Protein AF-A0A7V5YHQ5-F1 (afdb_monomer_lite)

Radius of gyration: 19.53 Å; chains: 1; bounding box: 46×30×50 Å

Secondary structure (DSSP, 8-state):
-HHHHHHHTT---EEET-----SBTTBTTTHHHHHHHHHHH-SEEEESSHHHHHHHHHTT--GGGEEE---HHHHHHHHHHHHPPPS-----SSEEEEEE---GGGGGTHHHHHHHHHHHHHHH-TTEEEEEEPPS-HHHHHHHHHHHTT-TTEEEE-SS--HHHHSTT-SEEEE---SSS-------BHHHHHHHHHSS--

Sequence (202 aa):
MWALTAYCVHIPVAHIEADLRTGDEFYPDPEEMNRRLVDQIADLHFAPTVHARDNLINEGISEERICVTSNTRIDTLHYLLENLRPVMTFDFPGHVIVATIHRRENLGGGVDHACAALSAIAKRNEDVTIVIPLHPNPHIHDRLRGALDGRKHITILTGSGGLQETAVGCMFLFLCCATGRSEQKELMPVQDSLLGLMWSVS

Structure (mmCIF, N/CA/C/O backbone):
data_AF-A0A7V5YHQ5-F1
#
_entry.id   AF-A0A7V5YHQ5-F1
#
loop_
_atom_site.group_PDB
_atom_site.id
_atom_site.type_symbol
_atom_site.label_atom_id
_atom_site.label_alt_id
_atom_site.label_comp_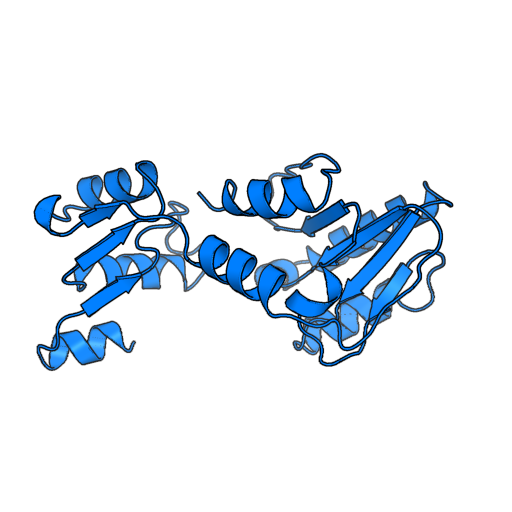id
_atom_site.label_asym_id
_atom_site.label_entity_id
_atom_site.label_seq_id
_atom_site.pdbx_PDB_ins_code
_atom_site.Cartn_x
_atom_site.Cartn_y
_atom_site.Cartn_z
_atom_site.occupancy
_atom_site.B_iso_or_equiv
_atom_site.auth_seq_id
_atom_site.auth_comp_id
_atom_site.auth_asym_id
_atom_site.auth_atom_id
_atom_site.pdbx_PDB_model_num
ATOM 1 N N . MET A 1 1 ? -11.671 -11.780 8.412 1.00 65.25 1 MET A N 1
ATOM 2 C CA . MET A 1 1 ? -11.914 -13.090 9.069 1.00 65.25 1 MET A CA 1
ATOM 3 C C . MET A 1 1 ? -11.429 -13.116 10.519 1.00 65.25 1 MET A C 1
ATOM 5 O O . MET A 1 1 ? -12.244 -13.394 11.380 1.00 65.25 1 MET A O 1
ATOM 9 N N . TRP A 1 2 ? -10.179 -12.744 10.826 1.00 87.19 2 TRP A N 1
ATOM 10 C CA . TRP A 1 2 ? -9.683 -12.661 12.216 1.00 87.19 2 TRP A CA 1
ATOM 11 C C . TRP A 1 2 ? -10.473 -11.701 13.116 1.00 87.19 2 TRP A C 1
ATOM 13 O O . TRP A 1 2 ? -10.821 -12.070 14.231 1.00 87.19 2 TRP A O 1
ATOM 23 N N . ALA A 1 3 ? -10.818 -10.513 12.607 1.00 90.06 3 ALA A N 1
ATOM 24 C CA . ALA A 1 3 ? -11.638 -9.544 13.336 1.00 90.06 3 ALA A CA 1
ATOM 25 C C . ALA A 1 3 ? -13.021 -10.109 13.709 1.00 90.06 3 ALA A C 1
ATOM 27 O O . ALA A 1 3 ? -13.456 -9.971 14.844 1.00 90.06 3 ALA A O 1
ATOM 28 N N . LEU A 1 4 ? -13.673 -10.825 12.784 1.00 92.56 4 LEU A N 1
ATOM 29 C CA . LEU A 1 4 ? -14.961 -11.473 13.045 1.00 92.56 4 LEU A CA 1
ATOM 30 C C . LEU A 1 4 ? -14.834 -12.563 14.115 1.00 92.56 4 LEU A C 1
ATOM 32 O O . LEU A 1 4 ? -15.660 -12.635 15.016 1.00 92.56 4 LEU A O 1
ATOM 36 N N . THR A 1 5 ? -13.779 -13.380 14.052 1.00 94.00 5 THR A N 1
ATOM 37 C CA . THR A 1 5 ? -13.511 -14.384 15.088 1.00 94.00 5 THR A CA 1
ATOM 38 C C . THR A 1 5 ? -13.333 -13.731 16.455 1.00 94.00 5 THR A C 1
ATOM 40 O O . THR A 1 5 ? -13.963 -14.175 17.409 1.00 94.00 5 THR A O 1
ATOM 43 N N . ALA A 1 6 ? -12.513 -12.677 16.547 1.00 92.94 6 ALA A N 1
ATOM 44 C CA . ALA A 1 6 ? -12.274 -11.938 17.785 1.00 92.94 6 ALA A CA 1
ATOM 45 C C . ALA A 1 6 ? -13.572 -11.342 18.352 1.00 92.94 6 ALA A C 1
ATOM 47 O O . ALA A 1 6 ? -13.858 -11.538 19.531 1.00 92.94 6 ALA A O 1
ATOM 48 N N . TYR A 1 7 ? -14.400 -10.741 17.494 1.00 92.88 7 TYR A N 1
ATOM 49 C CA . TYR A 1 7 ? -15.725 -10.243 17.857 1.00 92.88 7 TYR A CA 1
ATOM 50 C C . TYR A 1 7 ? -16.616 -11.349 18.449 1.00 92.88 7 TYR A C 1
ATOM 52 O O . TYR A 1 7 ? -17.168 -11.184 19.534 1.00 92.88 7 TYR A O 1
ATOM 60 N N . CYS A 1 8 ? -16.696 -12.518 17.799 1.00 95.06 8 CYS A N 1
ATOM 61 C CA . CYS A 1 8 ? -17.504 -13.646 18.281 1.00 95.06 8 CYS A CA 1
ATOM 62 C C . CYS A 1 8 ? -17.064 -14.186 19.652 1.00 95.06 8 CYS A C 1
ATOM 64 O O . CYS A 1 8 ? -17.881 -14.770 20.365 1.00 95.06 8 CYS A O 1
ATOM 66 N N . VAL A 1 9 ? -15.793 -14.015 20.025 1.00 96.50 9 VAL A N 1
ATOM 67 C CA . VAL A 1 9 ? -15.262 -14.426 21.336 1.00 96.50 9 VAL A CA 1
ATOM 68 C C . VAL A 1 9 ? -15.023 -13.249 22.288 1.00 96.50 9 VAL A C 1
ATOM 70 O O . VAL A 1 9 ? -14.390 -13.433 23.324 1.00 96.50 9 VAL A O 1
ATOM 73 N N . HIS A 1 10 ? -15.567 -12.067 21.973 1.00 94.12 10 HIS A N 1
ATOM 74 C CA . HIS A 1 10 ? -15.489 -10.844 22.783 1.00 94.12 10 HIS A CA 1
ATOM 75 C C . HIS A 1 10 ? -14.055 -10.391 23.104 1.00 94.12 10 HIS A C 1
ATOM 77 O O . HIS A 1 10 ? -13.776 -9.880 24.190 1.00 94.12 10 HIS A O 1
ATOM 83 N N . ILE A 1 11 ? -13.131 -10.586 22.164 1.00 96.94 11 ILE A N 1
ATOM 84 C CA . ILE A 1 11 ? -11.780 -10.029 22.244 1.00 96.94 11 ILE A CA 1
ATOM 85 C C . ILE A 1 11 ? -11.786 -8.655 21.567 1.00 96.94 11 ILE A C 1
ATOM 87 O O . ILE A 1 11 ? -12.220 -8.581 20.415 1.00 96.94 11 ILE A O 1
ATOM 91 N N . PRO A 1 12 ? -11.274 -7.597 22.230 1.00 96.00 12 PRO A N 1
ATOM 92 C CA . PRO A 1 12 ? -11.224 -6.270 21.639 1.00 96.00 12 PRO A CA 1
ATOM 93 C C . PRO A 1 12 ? -10.448 -6.230 20.319 1.00 96.00 12 PRO A C 1
ATOM 95 O O . PRO A 1 12 ? -9.362 -6.807 20.214 1.00 96.00 12 PRO A O 1
ATOM 98 N N . VAL A 1 13 ? -10.980 -5.515 19.329 1.00 96.75 13 VAL A N 1
ATOM 99 C CA . VAL A 1 13 ? -10.378 -5.383 17.995 1.00 96.75 13 VAL A CA 1
ATOM 100 C C . VAL A 1 13 ? -9.936 -3.946 17.746 1.00 96.75 13 VAL A C 1
ATOM 102 O O . VAL A 1 13 ? -10.724 -3.011 17.825 1.00 96.75 13 VAL A O 1
ATOM 105 N N . ALA A 1 14 ? -8.671 -3.774 17.378 1.00 96.31 14 ALA A N 1
ATOM 106 C CA . ALA A 1 14 ? -8.135 -2.514 16.879 1.00 96.31 14 ALA A CA 1
ATOM 107 C C . ALA A 1 14 ? -7.927 -2.609 15.365 1.00 96.31 14 ALA A C 1
ATOM 109 O O . ALA A 1 14 ? -7.183 -3.476 14.898 1.00 96.31 14 ALA A O 1
ATOM 110 N N . HIS A 1 15 ? -8.555 -1.716 14.602 1.00 95.69 15 HIS A N 1
ATOM 111 C CA . HIS A 1 15 ? -8.360 -1.629 13.161 1.00 95.69 15 HIS A CA 1
ATOM 112 C C . HIS A 1 15 ? -7.277 -0.594 12.842 1.00 95.69 15 HIS A C 1
ATOM 114 O O . HIS A 1 15 ? -7.454 0.604 13.057 1.00 95.69 15 HIS A O 1
ATOM 120 N N . ILE A 1 16 ? -6.129 -1.082 12.372 1.00 93.56 16 ILE A N 1
ATOM 121 C CA . ILE A 1 16 ? -4.994 -0.263 11.936 1.00 93.56 16 ILE A CA 1
ATOM 122 C C . ILE A 1 16 ? -5.180 0.103 10.467 1.00 93.56 16 ILE A C 1
ATOM 124 O O . ILE A 1 16 ? -5.550 -0.764 9.679 1.00 93.56 16 ILE A O 1
ATOM 128 N N . GLU A 1 17 ? -4.898 1.360 10.116 1.00 91.38 17 GLU A N 1
ATOM 129 C CA . GLU A 1 17 ? -5.229 1.924 8.798 1.00 91.38 17 GLU A CA 1
ATOM 130 C C . GLU A 1 17 ? -6.728 1.792 8.502 1.00 91.38 17 GLU A C 1
ATOM 132 O O . GLU A 1 17 ? -7.144 1.405 7.408 1.00 91.38 17 GLU A O 1
ATOM 137 N N . ALA A 1 18 ? -7.529 2.099 9.528 1.00 91.19 18 ALA A N 1
ATOM 138 C CA . ALA A 1 18 ? -8.974 2.124 9.423 1.00 91.19 18 ALA A CA 1
ATOM 139 C C . ALA A 1 18 ? -9.387 3.182 8.403 1.00 91.19 18 ALA A C 1
ATOM 141 O O . ALA A 1 18 ? -8.910 4.316 8.444 1.00 91.19 18 ALA A O 1
ATOM 142 N N . ASP A 1 19 ? -10.310 2.784 7.539 1.00 81.69 19 ASP A N 1
ATOM 143 C CA . ASP A 1 19 ? -10.811 3.559 6.416 1.00 81.69 19 ASP A CA 1
ATOM 144 C C . ASP A 1 19 ? -9.828 3.883 5.275 1.00 81.69 19 ASP A C 1
ATOM 146 O O . ASP A 1 19 ? -8.809 4.544 5.455 1.00 81.69 19 ASP A O 1
ATOM 150 N N . LEU A 1 20 ? -10.198 3.410 4.072 1.00 77.19 20 LEU A N 1
ATOM 151 C CA . LEU A 1 20 ? -9.579 3.673 2.763 1.00 77.19 20 LEU A CA 1
ATOM 152 C C . LEU A 1 20 ? -10.617 3.397 1.654 1.00 77.19 20 LEU A C 1
ATOM 154 O O . LEU A 1 20 ? -10.487 2.429 0.895 1.00 77.19 20 LEU A O 1
ATOM 158 N N . ARG A 1 21 ? -11.706 4.173 1.629 1.00 82.06 21 ARG A N 1
ATOM 159 C CA . ARG A 1 21 ? -12.863 3.905 0.757 1.00 82.06 21 ARG A CA 1
ATOM 160 C C . ARG A 1 21 ? -12.572 4.167 -0.711 1.00 82.06 21 ARG A C 1
ATOM 162 O O . ARG A 1 21 ? -11.927 5.140 -1.082 1.00 82.06 21 ARG A O 1
ATOM 169 N N . THR A 1 22 ? -13.167 3.339 -1.556 1.00 82.25 22 THR A N 1
ATOM 170 C CA . THR A 1 22 ? -13.334 3.626 -2.990 1.00 82.25 22 THR A CA 1
ATOM 171 C C . THR A 1 22 ? -14.744 4.097 -3.329 1.00 82.25 22 THR A C 1
ATOM 173 O O . THR A 1 22 ? -14.963 4.672 -4.393 1.00 82.25 22 THR A O 1
ATOM 176 N N . GLY A 1 23 ? -15.706 3.835 -2.438 1.00 82.56 23 GLY A N 1
ATOM 177 C CA . GLY A 1 23 ? -17.127 4.081 -2.672 1.00 82.56 23 GLY A CA 1
ATOM 178 C C . GLY A 1 23 ? -17.823 2.989 -3.493 1.00 82.56 23 GLY A C 1
ATOM 179 O O . GLY A 1 23 ? -19.047 3.015 -3.588 1.00 82.56 23 GLY A O 1
ATOM 180 N N . ASP A 1 24 ? -17.078 2.015 -4.021 1.00 84.88 24 ASP A N 1
ATOM 181 C CA . ASP A 1 24 ? -17.601 0.878 -4.780 1.00 84.88 24 ASP A CA 1
ATOM 182 C C . ASP A 1 24 ? -17.341 -0.418 -4.010 1.00 84.88 24 ASP A C 1
ATOM 184 O O . ASP A 1 24 ? -16.203 -0.866 -3.884 1.00 84.88 24 ASP A O 1
ATOM 188 N N . GLU A 1 25 ? -18.410 -1.032 -3.505 1.00 83.12 25 GLU A N 1
ATOM 189 C CA . GLU A 1 25 ? -18.343 -2.230 -2.664 1.00 83.12 25 GLU A CA 1
ATOM 190 C C . GLU A 1 25 ? -17.721 -3.455 -3.355 1.00 83.12 25 GLU A C 1
ATOM 192 O O . GLU A 1 25 ? -17.238 -4.358 -2.670 1.00 83.12 25 GLU A O 1
ATOM 197 N N . PHE A 1 26 ? -17.692 -3.464 -4.691 1.00 84.38 26 PHE A N 1
ATOM 198 C CA . PHE A 1 26 ? -17.093 -4.519 -5.509 1.00 84.38 26 PHE A CA 1
ATOM 199 C C . PHE A 1 26 ? -15.741 -4.111 -6.104 1.00 84.38 26 PHE A C 1
ATOM 201 O O . PHE A 1 26 ? -15.187 -4.832 -6.939 1.00 84.38 26 PHE A O 1
ATOM 208 N N . TYR A 1 27 ? -15.191 -2.961 -5.709 1.00 77.50 27 TYR A N 1
ATOM 209 C CA . TYR A 1 27 ? -13.913 -2.508 -6.229 1.00 77.50 27 TYR A CA 1
ATOM 210 C C . TYR A 1 27 ? -13.098 -1.726 -5.196 1.00 77.50 27 TYR A C 1
ATOM 212 O O . TYR A 1 27 ? -13.436 -0.589 -4.888 1.00 77.50 27 TYR A O 1
ATOM 220 N N . PRO A 1 28 ? -11.944 -2.241 -4.741 1.00 79.44 28 PRO A N 1
ATOM 221 C CA . PRO A 1 28 ? -11.392 -3.572 -5.005 1.00 79.44 28 PRO A CA 1
ATOM 222 C C . PRO A 1 28 ? -12.186 -4.690 -4.299 1.00 79.44 28 PRO A C 1
ATOM 224 O O . PRO A 1 28 ? -12.520 -4.566 -3.121 1.00 79.44 28 PRO A O 1
ATOM 227 N N . ASP A 1 29 ? -12.471 -5.781 -5.019 1.00 78.56 29 ASP A N 1
ATOM 228 C CA . ASP A 1 29 ? -13.110 -6.990 -4.477 1.00 78.56 29 ASP A CA 1
ATOM 229 C C . ASP A 1 29 ? -12.055 -8.021 -4.021 1.00 78.56 29 ASP A C 1
ATOM 231 O O . ASP A 1 29 ? -11.236 -8.444 -4.851 1.00 78.56 29 ASP A O 1
ATOM 235 N N . PRO A 1 30 ? -12.082 -8.500 -2.756 1.00 87.88 30 PRO A N 1
ATOM 236 C CA . PRO A 1 30 ? -13.063 -8.236 -1.686 1.00 87.88 30 PRO A CA 1
ATOM 237 C C . PRO A 1 30 ? -12.628 -7.171 -0.665 1.00 87.88 30 PRO A C 1
ATOM 239 O O . PRO A 1 30 ? -13.204 -7.076 0.422 1.00 87.88 30 PRO A O 1
ATOM 242 N N . GLU A 1 31 ? -11.551 -6.432 -0.925 1.00 87.31 31 GLU A N 1
ATOM 243 C CA . GLU A 1 31 ? -10.911 -5.570 0.069 1.00 87.31 31 GLU A CA 1
ATOM 244 C C . GLU A 1 31 ? -11.798 -4.409 0.542 1.00 87.31 31 GLU A C 1
ATOM 246 O O . GLU A 1 31 ? -11.772 -4.103 1.735 1.00 87.31 31 GLU A O 1
ATOM 251 N N . GLU A 1 32 ? -12.615 -3.800 -0.327 1.00 88.69 32 GLU A N 1
ATOM 252 C CA . GLU A 1 32 ? -13.543 -2.736 0.085 1.00 88.69 32 GLU A CA 1
ATOM 253 C C . GLU A 1 32 ? -14.548 -3.251 1.120 1.00 88.69 32 GLU A C 1
ATOM 255 O O . GLU A 1 32 ? -14.653 -2.698 2.218 1.00 88.69 32 GLU A O 1
ATOM 260 N N . MET A 1 33 ? -15.243 -4.347 0.805 1.00 90.88 33 MET A N 1
ATOM 261 C CA . MET A 1 33 ? -16.231 -4.924 1.714 1.00 90.88 33 MET A CA 1
ATOM 262 C C . MET A 1 33 ? -15.580 -5.418 3.008 1.00 90.88 33 MET A C 1
ATOM 264 O O . MET A 1 33 ? -16.115 -5.209 4.095 1.00 90.88 33 MET A O 1
ATOM 268 N N . ASN A 1 34 ? -14.393 -6.021 2.922 1.00 91.56 34 ASN A N 1
ATOM 269 C CA . ASN A 1 34 ? -13.661 -6.447 4.111 1.00 91.56 34 ASN A CA 1
ATOM 270 C C . ASN A 1 34 ? -13.358 -5.275 5.052 1.00 91.56 34 ASN A C 1
ATOM 272 O O . ASN A 1 34 ? -13.532 -5.433 6.258 1.00 91.56 34 ASN A O 1
ATOM 276 N N . ARG A 1 35 ? -12.942 -4.113 4.529 1.00 92.75 35 ARG A N 1
ATOM 277 C CA . ARG A 1 35 ? -12.686 -2.920 5.354 1.00 92.75 35 ARG A CA 1
ATOM 278 C C . ARG A 1 35 ? -13.955 -2.444 6.048 1.00 92.75 35 ARG A C 1
ATOM 280 O O . ARG A 1 35 ? -13.953 -2.333 7.270 1.00 92.75 35 ARG A O 1
ATOM 287 N N . ARG A 1 36 ? -15.054 -2.298 5.299 1.00 91.81 36 ARG A N 1
ATOM 288 C CA . ARG A 1 36 ? -16.360 -1.898 5.853 1.00 91.81 36 ARG A CA 1
ATOM 289 C C . ARG A 1 36 ? -16.843 -2.841 6.951 1.00 91.81 36 ARG A C 1
ATOM 291 O O . ARG A 1 36 ? -17.287 -2.392 8.001 1.00 91.81 36 ARG A O 1
ATOM 298 N N . LEU A 1 37 ? -16.724 -4.151 6.737 1.00 92.50 37 LEU A N 1
ATOM 299 C CA . LEU A 1 37 ? -17.110 -5.148 7.736 1.00 92.50 37 LEU A CA 1
ATOM 300 C C . LEU A 1 37 ? -16.262 -5.050 9.006 1.00 92.50 37 LEU A C 1
ATOM 302 O O . LEU A 1 37 ? -16.802 -5.196 10.099 1.00 92.50 37 LEU A O 1
ATOM 306 N N . VAL A 1 38 ? -14.951 -4.827 8.871 1.00 95.31 38 VAL A N 1
ATOM 307 C CA . VAL A 1 38 ? -14.047 -4.692 10.021 1.00 95.31 38 VAL A CA 1
ATOM 308 C C . VAL A 1 38 ? -14.326 -3.403 10.792 1.00 95.31 38 VAL A C 1
ATOM 310 O O . VAL A 1 38 ? -14.381 -3.460 12.016 1.00 95.31 38 VAL A O 1
ATOM 313 N N . ASP A 1 39 ? -14.570 -2.284 10.106 1.00 95.38 39 ASP A N 1
ATOM 314 C CA . ASP A 1 39 ? -14.899 -0.999 10.742 1.00 95.38 39 ASP A CA 1
ATOM 315 C C . ASP A 1 39 ? -16.146 -1.110 11.638 1.00 95.38 39 ASP A C 1
ATOM 317 O O . ASP A 1 39 ? -16.184 -0.599 12.751 1.00 95.38 39 ASP A O 1
ATOM 321 N N . GLN A 1 40 ? -17.157 -1.877 11.228 1.00 94.56 40 GLN A N 1
ATOM 322 C CA . GLN A 1 40 ? -18.378 -2.030 12.029 1.00 94.56 40 GLN A CA 1
ATOM 323 C C . GLN A 1 40 ? -18.203 -2.895 13.290 1.00 94.56 40 GLN A C 1
ATOM 325 O O . GLN A 1 40 ? -19.006 -2.799 14.218 1.00 94.56 40 GLN A O 1
ATOM 330 N N . ILE A 1 41 ? -17.177 -3.749 13.345 1.00 94.75 41 ILE A N 1
ATOM 331 C CA . ILE A 1 41 ? -16.939 -4.656 14.483 1.00 94.75 41 ILE A CA 1
ATOM 332 C C . ILE A 1 41 ? -15.732 -4.261 15.338 1.00 94.75 41 ILE A C 1
ATOM 334 O O . ILE A 1 41 ? -15.528 -4.858 16.393 1.00 94.75 41 ILE A O 1
ATOM 338 N N . ALA A 1 42 ? -14.923 -3.296 14.898 1.00 96.38 42 ALA A N 1
ATOM 339 C CA . ALA A 1 42 ? -13.734 -2.863 15.617 1.00 96.38 42 ALA A CA 1
ATOM 340 C C . ALA A 1 42 ? -14.074 -1.956 16.808 1.00 96.38 42 ALA A C 1
ATOM 342 O O . ALA A 1 42 ? -14.962 -1.103 16.744 1.00 96.38 42 ALA A O 1
ATOM 343 N N . ASP A 1 43 ? -13.331 -2.127 17.902 1.00 97.25 43 ASP A N 1
ATOM 344 C CA . ASP A 1 43 ? -13.411 -1.333 19.131 1.00 97.25 43 ASP A CA 1
ATOM 345 C C . ASP A 1 43 ? -12.726 0.015 19.021 1.00 97.25 43 ASP A C 1
ATOM 347 O O . ASP A 1 43 ? -13.234 1.012 19.537 1.00 97.25 43 ASP A O 1
ATOM 351 N N . LEU A 1 44 ? -11.592 0.031 18.328 1.00 97.56 44 LEU A N 1
ATOM 352 C CA . LEU A 1 44 ? -10.784 1.214 18.082 1.00 97.56 44 LEU A CA 1
ATOM 353 C C . LEU A 1 44 ? -10.379 1.275 16.613 1.00 97.56 44 LEU A C 1
ATOM 355 O O . LEU A 1 44 ? -10.046 0.254 16.007 1.00 97.56 44 LEU A O 1
ATOM 359 N N . HIS A 1 45 ? -10.352 2.489 16.077 1.00 97.81 45 HIS A N 1
ATOM 360 C CA . HIS A 1 45 ? -10.015 2.785 14.692 1.00 97.81 45 HIS A CA 1
ATOM 361 C C . HIS A 1 45 ? -8.821 3.725 14.663 1.00 97.81 45 HIS A C 1
ATOM 363 O O . HIS A 1 45 ? -8.890 4.835 15.191 1.00 97.81 45 HIS A O 1
ATOM 369 N N . PHE A 1 46 ? -7.734 3.295 14.036 1.00 96.69 46 PHE A N 1
ATOM 370 C CA . PHE A 1 46 ? -6.563 4.129 13.802 1.00 96.69 46 PHE A CA 1
ATOM 371 C C . PHE A 1 46 ? -6.597 4.603 12.353 1.00 96.69 46 PHE A C 1
ATOM 373 O O . PHE A 1 46 ? -6.131 3.908 11.445 1.00 96.69 46 PHE A O 1
ATOM 380 N N . ALA A 1 47 ? -7.232 5.757 12.152 1.00 95.56 47 ALA A N 1
ATOM 381 C CA . ALA A 1 47 ? -7.440 6.353 10.843 1.00 95.56 47 ALA A CA 1
ATOM 382 C C . ALA A 1 47 ? -6.166 7.090 10.396 1.00 95.56 47 ALA A C 1
ATOM 384 O O . ALA A 1 47 ? -5.660 7.933 11.141 1.00 95.56 47 ALA A O 1
ATOM 385 N N . PRO A 1 48 ? -5.636 6.833 9.188 1.00 92.38 48 PRO A N 1
ATOM 386 C CA . PRO A 1 48 ? -4.372 7.422 8.748 1.00 92.38 48 PRO A CA 1
ATOM 387 C C . PRO A 1 48 ? -4.487 8.917 8.424 1.00 92.38 48 PRO A C 1
ATOM 389 O O . PRO A 1 48 ? -3.474 9.609 8.367 1.00 92.38 48 PRO A O 1
ATOM 392 N N . THR A 1 49 ? -5.702 9.415 8.177 1.00 92.00 49 THR A N 1
ATOM 393 C CA . THR A 1 49 ? -5.963 10.810 7.811 1.00 92.00 49 THR A CA 1
ATOM 394 C C . THR A 1 49 ? -7.244 11.327 8.464 1.00 92.00 49 THR A C 1
ATOM 396 O O . THR A 1 49 ? -8.096 10.565 8.925 1.00 92.00 49 THR A O 1
ATOM 399 N N . VAL A 1 50 ? -7.407 12.651 8.460 1.00 94.06 50 VAL A N 1
ATOM 400 C CA . VAL A 1 50 ? -8.658 13.304 8.874 1.00 94.06 50 VAL A CA 1
ATOM 401 C C . VAL A 1 50 ? -9.818 12.902 7.957 1.00 94.06 50 VAL A C 1
ATOM 403 O O . VAL A 1 50 ? -10.914 12.657 8.444 1.00 94.06 50 VAL A O 1
ATOM 406 N N . HIS A 1 51 ? -9.566 12.756 6.651 1.00 92.69 51 HIS A N 1
ATOM 407 C CA . HIS A 1 51 ? -10.582 12.304 5.698 1.00 92.69 51 HIS A CA 1
ATOM 408 C C . HIS A 1 51 ? -11.094 10.898 6.038 1.00 92.69 51 HIS A C 1
ATOM 410 O O . HIS A 1 51 ? -12.300 10.667 6.064 1.00 92.69 51 HIS A O 1
ATOM 416 N N . ALA A 1 52 ? -10.176 9.996 6.388 1.00 93.19 52 ALA A N 1
ATOM 417 C CA . ALA A 1 52 ? -10.501 8.638 6.792 1.00 93.19 52 ALA A CA 1
ATOM 418 C C . ALA A 1 52 ? -11.362 8.598 8.069 1.00 93.19 52 ALA A C 1
ATOM 420 O O . ALA A 1 52 ? -12.363 7.885 8.145 1.00 93.19 52 ALA A O 1
ATOM 421 N N . ARG A 1 53 ? -11.039 9.445 9.057 1.00 95.50 53 ARG A N 1
ATOM 422 C CA . ARG A 1 53 ? -11.890 9.650 10.240 1.00 95.50 53 ARG A CA 1
ATOM 423 C C . ARG A 1 53 ? -13.288 10.128 9.848 1.00 95.50 53 ARG A C 1
ATOM 425 O O . ARG A 1 53 ? -14.269 9.605 10.364 1.00 95.50 53 ARG A O 1
ATOM 432 N N . ASP A 1 54 ? -13.384 11.118 8.968 1.00 95.00 54 ASP A N 1
ATOM 433 C CA . ASP A 1 54 ? -14.672 11.696 8.582 1.00 95.00 54 ASP A CA 1
ATOM 434 C C . ASP A 1 54 ? -15.561 10.663 7.870 1.00 95.00 54 ASP A C 1
ATOM 436 O O . ASP A 1 54 ? -16.765 10.613 8.120 1.00 95.00 54 ASP A O 1
ATOM 440 N N . ASN A 1 55 ? -14.976 9.780 7.056 1.00 94.56 55 ASN A N 1
ATOM 441 C CA . ASN A 1 55 ? -15.689 8.650 6.456 1.00 94.56 55 ASN A CA 1
ATOM 442 C C . ASN A 1 55 ? -16.251 7.696 7.523 1.00 94.56 55 ASN A C 1
ATOM 444 O O . ASN A 1 55 ? -17.435 7.369 7.477 1.00 94.56 55 ASN A O 1
ATOM 448 N N . LEU A 1 56 ? -15.451 7.315 8.526 1.00 96.19 56 LEU A N 1
ATOM 449 C CA . LEU A 1 56 ? -15.907 6.464 9.637 1.00 96.19 56 LEU A CA 1
ATOM 450 C C . LEU A 1 56 ? -17.062 7.105 10.421 1.00 96.19 56 LEU A C 1
ATOM 452 O O . LEU A 1 56 ? -18.039 6.428 10.745 1.00 96.19 56 LEU A O 1
ATOM 456 N N . ILE A 1 57 ? -16.983 8.412 10.691 1.00 96.62 57 ILE A N 1
ATOM 457 C CA . ILE A 1 57 ? -18.057 9.160 11.363 1.00 96.62 57 ILE A CA 1
ATOM 458 C C . ILE A 1 57 ? -19.335 9.140 10.516 1.00 96.62 57 ILE A C 1
ATOM 460 O O . ILE A 1 57 ? -20.420 8.877 11.037 1.00 96.62 57 ILE A O 1
ATOM 464 N N . ASN A 1 58 ? -19.215 9.365 9.204 1.00 94.25 58 ASN A N 1
ATOM 465 C CA . ASN A 1 58 ? -20.347 9.327 8.274 1.00 94.25 58 ASN A CA 1
ATOM 466 C C . ASN A 1 58 ? -20.991 7.933 8.177 1.00 94.25 58 ASN A C 1
ATOM 468 O O . ASN A 1 58 ? -22.177 7.824 7.869 1.00 94.25 58 ASN A O 1
ATOM 472 N N . GLU A 1 59 ? -20.236 6.876 8.474 1.00 92.94 59 GLU A N 1
ATOM 473 C CA . GLU A 1 59 ? -20.717 5.494 8.550 1.00 92.94 59 GLU A CA 1
ATOM 474 C C . GLU A 1 59 ? -21.236 5.090 9.942 1.00 92.94 59 GLU A C 1
ATOM 476 O O . GLU A 1 59 ? -21.591 3.930 10.164 1.00 92.94 59 GLU A O 1
ATOM 481 N N . GLY A 1 60 ? -21.331 6.043 10.874 1.00 95.69 60 GLY A N 1
ATOM 482 C CA . GLY A 1 60 ? -21.942 5.848 12.188 1.00 95.69 60 GLY A CA 1
ATOM 483 C C . GLY A 1 60 ? -20.985 5.384 13.286 1.00 95.69 60 GLY A C 1
ATOM 484 O O . GLY A 1 60 ? -21.443 5.024 14.373 1.00 95.69 60 GLY A O 1
ATOM 485 N N . ILE A 1 61 ? -19.671 5.402 13.049 1.00 97.06 61 ILE A N 1
ATOM 486 C CA . ILE A 1 61 ? -18.677 5.108 14.085 1.00 97.06 61 ILE A CA 1
ATOM 487 C C . ILE A 1 61 ? -18.525 6.328 15.003 1.00 97.06 61 ILE A C 1
ATOM 489 O O . ILE A 1 61 ? -18.309 7.449 14.547 1.00 97.06 61 ILE A O 1
ATOM 493 N N . SER A 1 62 ? -18.632 6.111 16.318 1.00 97.06 62 SER A N 1
ATOM 494 C CA . SER A 1 62 ? -18.450 7.174 17.318 1.00 97.06 62 SER A CA 1
ATOM 495 C C . SER A 1 62 ? -17.036 7.756 17.264 1.00 97.06 62 SER A C 1
ATOM 497 O O . SER A 1 62 ? -16.061 7.003 17.260 1.00 97.06 62 SER A O 1
ATOM 499 N N . GLU A 1 63 ? -16.921 9.085 17.316 1.00 96.75 63 GLU A N 1
ATOM 500 C CA . GLU A 1 63 ? -15.639 9.803 17.315 1.00 96.75 63 GLU A CA 1
ATOM 501 C C . GLU A 1 63 ? -14.716 9.366 18.466 1.00 96.75 63 GLU A C 1
ATOM 503 O O . GLU A 1 63 ? -13.507 9.265 18.284 1.00 96.75 63 GLU A O 1
ATOM 508 N N . GLU A 1 64 ? -15.274 8.987 19.620 1.00 97.50 64 GLU A N 1
ATOM 509 C CA . GLU A 1 64 ? -14.512 8.486 20.778 1.00 97.50 64 GLU A CA 1
ATOM 510 C C . GLU A 1 64 ? -13.751 7.178 20.494 1.00 97.50 64 GLU A C 1
ATOM 512 O O . GLU A 1 64 ? -12.812 6.829 21.210 1.00 97.50 64 GLU A O 1
ATOM 517 N N . ARG A 1 65 ? -14.154 6.440 19.453 1.00 97.06 65 ARG A N 1
ATOM 518 C CA . ARG A 1 65 ? -13.532 5.179 19.019 1.00 97.06 65 ARG A CA 1
ATOM 519 C C . ARG A 1 65 ? -12.515 5.389 17.901 1.00 97.06 65 ARG A C 1
ATOM 521 O O . ARG A 1 65 ? -11.975 4.401 17.401 1.00 97.06 65 ARG A O 1
ATOM 528 N N . ILE A 1 66 ? -12.275 6.632 17.481 1.00 97.81 66 ILE A N 1
ATOM 529 C CA . ILE A 1 66 ? -11.413 6.956 16.346 1.00 97.81 66 ILE A CA 1
ATOM 530 C C . ILE A 1 66 ? -10.222 7.788 16.817 1.00 97.81 66 ILE A C 1
ATOM 532 O O . ILE A 1 66 ? -10.359 8.835 17.441 1.00 97.81 66 ILE A O 1
ATOM 536 N N . CYS A 1 67 ? -9.026 7.334 16.466 1.00 97.44 67 CYS A N 1
ATOM 537 C CA . CYS A 1 67 ? -7.781 8.056 16.653 1.00 97.44 67 CYS A CA 1
ATOM 538 C C . CYS A 1 67 ? -7.182 8.355 15.277 1.00 97.44 67 CYS A C 1
ATOM 540 O O . CYS A 1 67 ? -6.951 7.437 14.491 1.00 97.44 67 CYS A O 1
ATOM 542 N N . VAL A 1 68 ? -6.930 9.633 14.981 1.00 95.38 68 VAL A N 1
ATOM 543 C CA . VAL A 1 68 ? -6.187 10.015 13.773 1.00 95.38 68 VAL A CA 1
ATOM 544 C C . VAL A 1 68 ? -4.699 9.823 14.045 1.00 95.38 68 VAL A C 1
ATOM 546 O O . VAL A 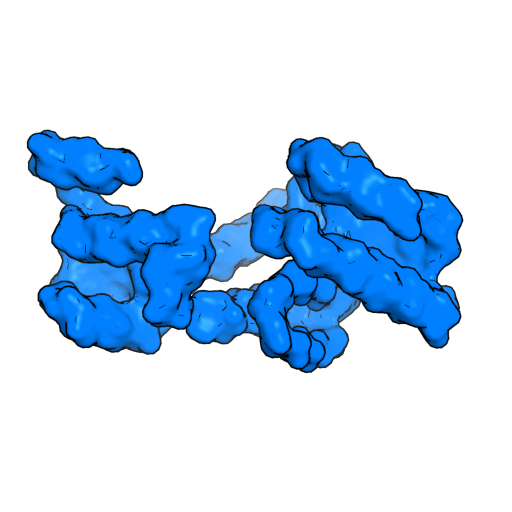1 68 ? -4.144 10.445 14.951 1.00 95.38 68 VAL A O 1
ATOM 549 N N . THR A 1 69 ? -4.068 8.956 13.263 1.00 89.75 69 THR A N 1
ATOM 550 C CA . THR A 1 69 ? -2.643 8.630 13.347 1.00 89.75 69 THR A CA 1
ATOM 551 C C . THR A 1 69 ? -1.917 9.120 12.091 1.00 89.75 69 THR A C 1
ATOM 553 O O . THR A 1 69 ? -2.179 10.209 11.590 1.00 89.75 69 THR A O 1
ATOM 556 N N . SER A 1 70 ? -0.979 8.320 11.590 1.00 84.69 70 SER A N 1
ATOM 557 C CA . SER A 1 70 ? -0.440 8.369 10.235 1.00 84.69 70 SER A CA 1
ATOM 558 C C . SER A 1 70 ? -0.607 6.977 9.610 1.00 84.69 70 SER A C 1
ATOM 560 O O . SER A 1 70 ? -1.139 6.062 10.249 1.00 84.69 70 SER A O 1
ATOM 562 N N . ASN A 1 71 ? -0.152 6.802 8.374 1.00 83.50 71 ASN A N 1
ATOM 563 C CA . ASN A 1 71 ? -0.048 5.491 7.749 1.00 83.50 71 ASN A CA 1
ATOM 564 C C . ASN A 1 71 ? 1.214 4.759 8.246 1.00 83.50 71 ASN A C 1
ATOM 566 O O . ASN A 1 71 ? 2.316 5.306 8.172 1.00 83.50 71 ASN A O 1
ATOM 570 N N . THR A 1 72 ? 1.066 3.502 8.676 1.00 82.81 72 THR A N 1
ATOM 571 C CA . THR A 1 72 ? 2.158 2.714 9.285 1.00 82.81 72 THR A CA 1
ATOM 572 C C . THR A 1 72 ? 3.292 2.389 8.312 1.00 82.81 72 THR A C 1
ATOM 574 O O . THR A 1 72 ? 4.403 2.009 8.702 1.00 82.81 72 THR A O 1
ATOM 577 N N . ARG A 1 73 ? 3.053 2.569 7.011 1.00 74.56 73 ARG A N 1
ATOM 578 C CA . ARG A 1 73 ? 4.088 2.445 5.985 1.00 74.56 73 ARG A CA 1
ATOM 579 C C . ARG A 1 73 ? 5.124 3.567 6.085 1.00 74.56 73 ARG A C 1
ATOM 581 O O . ARG A 1 73 ? 6.249 3.328 5.657 1.00 74.56 73 ARG A O 1
ATOM 588 N N . ILE A 1 74 ? 4.798 4.732 6.667 1.00 76.88 74 ILE A N 1
ATOM 589 C CA . ILE A 1 74 ? 5.781 5.800 6.933 1.00 76.88 74 ILE A CA 1
ATOM 590 C C . ILE A 1 74 ? 6.770 5.302 7.981 1.00 76.88 74 ILE A C 1
ATOM 592 O O . ILE A 1 74 ? 7.977 5.340 7.753 1.00 76.88 74 ILE A O 1
ATOM 596 N N . ASP A 1 75 ? 6.264 4.768 9.092 1.00 79.69 75 ASP A N 1
ATOM 597 C CA . ASP A 1 75 ? 7.091 4.207 10.162 1.00 79.69 75 ASP A CA 1
ATOM 598 C C . ASP A 1 75 ? 7.965 3.067 9.635 1.00 79.69 75 ASP A C 1
ATOM 600 O O . ASP A 1 75 ? 9.167 3.013 9.894 1.00 79.69 75 ASP A O 1
ATOM 604 N N . THR A 1 76 ? 7.374 2.197 8.810 1.00 75.69 76 THR A N 1
ATOM 605 C CA . THR A 1 76 ? 8.105 1.114 8.143 1.00 75.69 76 THR A CA 1
ATOM 606 C C . THR A 1 76 ? 9.209 1.667 7.245 1.00 75.69 76 THR A C 1
ATOM 608 O O . THR A 1 76 ? 10.326 1.164 7.279 1.00 75.69 76 THR A O 1
ATOM 611 N N . LEU A 1 77 ? 8.939 2.709 6.455 1.00 76.06 77 LEU A N 1
ATOM 612 C CA . LEU A 1 77 ? 9.940 3.319 5.583 1.00 76.06 77 LEU A CA 1
ATOM 613 C C . LEU A 1 77 ? 11.105 3.904 6.385 1.00 76.06 77 LEU A C 1
ATOM 615 O O . LEU A 1 77 ? 12.254 3.622 6.054 1.00 76.06 77 LEU A O 1
ATOM 619 N N . HIS A 1 78 ? 10.829 4.673 7.440 1.00 76.31 78 HIS A N 1
ATOM 620 C CA . HIS A 1 78 ? 11.876 5.216 8.308 1.00 76.31 78 HIS A CA 1
ATOM 621 C C . HIS A 1 78 ? 12.715 4.102 8.933 1.00 76.31 78 HIS A C 1
ATOM 623 O O . HIS A 1 78 ? 13.942 4.128 8.835 1.00 76.31 78 HIS A O 1
ATOM 629 N N . TYR A 1 79 ? 12.060 3.070 9.470 1.00 79.19 79 TYR A N 1
ATOM 630 C CA . TYR A 1 79 ? 12.745 1.908 10.023 1.00 79.19 79 TYR A CA 1
ATOM 631 C C . TYR A 1 79 ? 13.656 1.235 8.988 1.00 79.19 79 TYR A C 1
ATOM 633 O O . TYR A 1 79 ? 14.809 0.919 9.283 1.00 79.19 79 TYR A O 1
ATOM 641 N N . LEU A 1 80 ? 13.164 1.039 7.763 1.00 75.38 80 LEU A N 1
ATOM 642 C CA . LEU A 1 80 ? 13.934 0.425 6.687 1.00 75.38 80 LEU A CA 1
ATOM 643 C C . LEU A 1 80 ? 15.111 1.307 6.250 1.00 75.38 80 LEU A C 1
ATOM 645 O O . LEU A 1 80 ? 16.201 0.780 6.066 1.00 75.38 80 LEU A O 1
ATOM 649 N N . LEU A 1 81 ? 14.943 2.625 6.131 1.00 73.69 81 LEU A N 1
ATOM 650 C CA . LEU A 1 81 ? 16.033 3.538 5.760 1.00 73.69 81 LEU A CA 1
ATOM 651 C C . LEU A 1 81 ? 17.167 3.559 6.792 1.00 73.69 81 LEU A C 1
ATOM 653 O O . LEU A 1 81 ? 18.328 3.724 6.424 1.00 73.69 81 LEU A O 1
ATOM 657 N N . GLU A 1 82 ? 16.842 3.381 8.071 1.00 79.12 82 GLU A N 1
ATOM 658 C CA . GLU A 1 82 ? 17.826 3.374 9.156 1.00 79.12 82 GLU A CA 1
ATOM 659 C C . GLU A 1 82 ? 18.515 2.014 9.337 1.00 79.12 82 GLU A C 1
ATOM 661 O O . GLU A 1 82 ? 19.681 1.958 9.734 1.00 79.12 82 GLU A O 1
ATOM 666 N N . ASN A 1 83 ? 17.808 0.912 9.061 1.00 78.06 83 ASN A N 1
ATOM 667 C CA . ASN A 1 83 ? 18.254 -0.431 9.443 1.00 78.06 83 ASN A CA 1
ATOM 668 C C . ASN A 1 83 ? 18.587 -1.348 8.261 1.00 78.06 83 ASN A C 1
ATOM 670 O O . ASN A 1 83 ? 19.334 -2.316 8.443 1.00 78.06 83 ASN A O 1
ATOM 674 N N . LEU A 1 84 ? 18.074 -1.082 7.055 1.00 71.12 84 LEU A N 1
ATOM 675 C CA . LEU A 1 84 ? 18.424 -1.886 5.889 1.00 71.12 84 LEU A CA 1
ATOM 676 C C . LEU A 1 84 ? 19.864 -1.612 5.480 1.00 71.12 84 LEU A C 1
ATOM 678 O O . LEU A 1 84 ? 20.264 -0.491 5.169 1.00 71.12 84 LEU A O 1
ATOM 682 N N . ARG A 1 85 ? 20.633 -2.692 5.392 1.00 69.00 85 ARG A N 1
ATOM 683 C CA . ARG A 1 85 ? 21.892 -2.703 4.658 1.00 69.00 85 ARG A CA 1
ATOM 684 C C . ARG A 1 85 ? 21.608 -3.318 3.293 1.00 69.00 85 ARG A C 1
ATOM 686 O O . ARG A 1 85 ? 21.097 -4.439 3.268 1.00 69.00 85 ARG A O 1
ATOM 693 N N . PRO A 1 86 ? 21.901 -2.624 2.181 1.00 63.75 86 PRO A N 1
ATOM 694 C CA . PRO A 1 86 ? 21.657 -3.177 0.858 1.00 63.75 86 PRO A CA 1
ATOM 695 C C . PRO A 1 86 ? 22.435 -4.486 0.709 1.00 63.75 86 PRO A C 1
ATOM 697 O O . PRO A 1 86 ? 23.657 -4.518 0.848 1.00 63.75 86 PRO A O 1
ATOM 700 N N . VAL A 1 87 ? 21.705 -5.577 0.473 1.00 60.59 87 VAL A N 1
ATOM 701 C CA . VAL A 1 87 ? 22.276 -6.921 0.282 1.00 60.59 87 VAL A CA 1
ATOM 702 C C . VAL A 1 87 ? 22.844 -7.059 -1.131 1.00 60.59 87 VAL A C 1
ATOM 704 O O . VAL A 1 87 ? 23.796 -7.804 -1.356 1.00 60.59 87 VAL A O 1
ATOM 707 N N . MET A 1 88 ? 22.288 -6.303 -2.077 1.00 60.25 88 MET A N 1
ATOM 708 C CA . MET A 1 88 ? 22.763 -6.207 -3.448 1.00 60.25 88 MET A CA 1
ATOM 709 C C . MET A 1 88 ? 22.693 -4.758 -3.911 1.00 60.25 88 MET A C 1
ATOM 711 O O . MET A 1 88 ? 21.765 -4.028 -3.566 1.00 60.25 88 MET A O 1
ATOM 715 N N . THR A 1 89 ? 23.667 -4.355 -4.716 1.00 65.75 89 THR A N 1
ATOM 716 C CA . THR A 1 89 ? 23.661 -3.078 -5.420 1.00 65.75 89 THR A CA 1
ATOM 717 C C . THR A 1 89 ? 23.600 -3.354 -6.912 1.00 65.75 89 THR A C 1
ATOM 719 O O . THR A 1 89 ? 24.293 -4.233 -7.426 1.00 65.75 89 THR A O 1
ATOM 722 N N . PHE A 1 90 ? 22.750 -2.610 -7.606 1.00 69.88 90 PHE A N 1
ATOM 723 C CA . PHE A 1 90 ? 22.668 -2.648 -9.056 1.00 69.88 90 PHE A CA 1
ATOM 724 C C . PHE A 1 90 ? 23.163 -1.317 -9.597 1.00 69.88 90 PHE A C 1
ATOM 726 O O . PHE A 1 90 ? 22.759 -0.266 -9.104 1.00 69.88 90 PHE A O 1
ATOM 733 N N . ASP A 1 91 ? 24.026 -1.379 -10.603 1.00 74.88 91 ASP A N 1
ATOM 734 C CA . ASP A 1 91 ? 24.446 -0.205 -11.353 1.00 74.88 91 ASP A CA 1
ATOM 735 C C . ASP A 1 91 ? 23.764 -0.243 -12.719 1.00 74.88 91 ASP A C 1
ATOM 737 O O . ASP A 1 91 ? 23.895 -1.214 -13.472 1.00 74.88 91 ASP A O 1
ATOM 741 N N . PHE A 1 92 ? 22.977 0.789 -13.003 1.00 78.75 92 PHE A N 1
ATOM 742 C CA . PHE A 1 92 ? 22.231 0.921 -14.243 1.00 78.75 92 PHE A CA 1
ATOM 743 C C . PHE A 1 92 ? 22.646 2.216 -14.935 1.00 78.75 92 PHE A C 1
ATOM 745 O O . PHE A 1 92 ? 22.738 3.257 -14.284 1.00 78.75 92 PHE A O 1
ATOM 752 N N . PRO A 1 93 ? 22.866 2.191 -16.258 1.00 73.75 93 PRO A N 1
ATOM 753 C CA . PRO A 1 93 ? 23.240 3.391 -16.982 1.00 73.75 93 PRO A CA 1
ATOM 754 C C . PRO A 1 93 ? 22.067 4.378 -17.043 1.00 73.75 93 PRO A C 1
ATOM 756 O O . PRO A 1 93 ? 20.925 3.995 -17.314 1.00 73.75 93 PRO A O 1
ATOM 759 N N . GLY A 1 94 ? 22.383 5.661 -16.865 1.00 80.88 94 GLY A N 1
ATOM 760 C CA . GLY A 1 94 ? 21.438 6.760 -17.046 1.00 80.88 94 GLY A CA 1
ATOM 761 C C . GLY A 1 94 ? 20.363 6.852 -15.959 1.00 80.88 94 GLY A C 1
ATOM 762 O O . GLY A 1 94 ? 20.588 6.525 -14.795 1.00 80.88 94 GLY A O 1
ATOM 763 N N . HIS A 1 95 ? 19.192 7.353 -16.335 1.00 81.44 95 HIS A N 1
ATOM 764 C CA . HIS A 1 95 ? 18.068 7.586 -15.440 1.00 81.44 95 HIS A CA 1
ATOM 765 C C . HIS A 1 95 ? 17.304 6.282 -15.178 1.00 81.44 95 HIS A C 1
ATOM 767 O O . HIS A 1 95 ? 16.794 5.658 -16.106 1.00 81.44 95 HIS A O 1
ATOM 773 N N . VAL A 1 96 ? 17.177 5.875 -13.912 1.00 81.56 96 VAL A N 1
ATOM 774 C CA . VAL A 1 96 ? 16.482 4.628 -13.550 1.00 81.56 96 VAL A CA 1
ATOM 775 C C . VAL A 1 96 ? 15.015 4.882 -13.217 1.00 81.56 96 VAL A C 1
ATOM 777 O O . VAL A 1 96 ? 14.703 5.660 -12.310 1.00 81.56 96 VAL A O 1
ATOM 780 N N . ILE A 1 97 ? 14.130 4.167 -13.914 1.00 81.94 97 ILE A N 1
ATOM 781 C CA . ILE A 1 97 ? 12.700 4.069 -13.604 1.00 81.94 97 ILE A CA 1
ATOM 782 C C . ILE A 1 97 ? 12.422 2.676 -13.047 1.00 81.94 97 ILE A C 1
ATOM 784 O O . ILE A 1 97 ? 12.566 1.691 -13.768 1.00 81.94 97 ILE A O 1
ATOM 788 N N . VAL A 1 98 ? 11.958 2.576 -11.803 1.00 80.31 98 VAL A N 1
ATOM 789 C CA . VAL A 1 98 ? 11.445 1.303 -11.271 1.00 80.31 98 VAL A CA 1
ATOM 790 C C . VAL A 1 98 ? 9.960 1.209 -11.570 1.00 80.31 98 VAL A C 1
ATOM 792 O O . VAL A 1 98 ? 9.195 2.079 -11.162 1.00 80.31 98 VAL A O 1
ATOM 795 N N . ALA A 1 99 ? 9.545 0.159 -12.274 1.00 81.56 99 ALA A N 1
ATOM 796 C CA . ALA A 1 99 ? 8.150 -0.080 -12.613 1.00 81.56 99 ALA A CA 1
ATOM 797 C C . ALA A 1 99 ? 7.635 -1.348 -11.932 1.00 81.56 99 ALA A C 1
ATOM 799 O O . ALA A 1 99 ? 8.229 -2.419 -12.041 1.00 81.56 99 ALA A O 1
ATOM 800 N N . THR A 1 100 ? 6.506 -1.226 -11.237 1.00 74.25 100 THR A N 1
ATOM 801 C CA . THR A 1 100 ? 5.921 -2.320 -10.452 1.00 74.25 100 THR A CA 1
ATOM 802 C C . THR A 1 100 ? 4.492 -2.577 -10.925 1.00 74.25 100 THR A C 1
ATOM 804 O O . THR A 1 100 ? 3.693 -1.651 -11.079 1.00 74.25 100 THR A O 1
ATOM 807 N N . ILE A 1 101 ? 4.170 -3.839 -11.230 1.00 73.62 101 ILE A N 1
ATOM 808 C CA . ILE A 1 101 ? 2.878 -4.243 -11.807 1.00 73.62 101 ILE A CA 1
ATOM 809 C C . ILE A 1 101 ? 2.332 -5.399 -10.962 1.00 73.62 101 ILE A C 1
ATOM 811 O O . ILE A 1 101 ? 2.772 -6.537 -11.103 1.00 73.62 101 ILE A O 1
ATOM 815 N N . HIS A 1 102 ? 1.400 -5.092 -10.049 1.00 62.69 102 HIS A N 1
ATOM 816 C CA . HIS A 1 102 ? 1.003 -6.024 -8.978 1.00 62.69 102 HIS A CA 1
ATOM 817 C C . HIS A 1 102 ? -0.487 -6.348 -8.869 1.00 62.69 102 HIS A C 1
ATOM 819 O O . HIS A 1 102 ? -0.851 -7.280 -8.157 1.00 62.69 102 HIS A O 1
ATOM 825 N N . ARG A 1 103 ? -1.377 -5.619 -9.547 1.00 60.56 103 ARG A N 1
ATOM 826 C CA . ARG A 1 103 ? -2.811 -5.765 -9.267 1.00 60.56 103 ARG A CA 1
ATOM 827 C C . ARG A 1 103 ? -3.504 -6.816 -10.126 1.00 60.56 103 ARG A C 1
ATOM 829 O O . ARG A 1 103 ? -3.252 -6.938 -11.324 1.00 60.56 103 ARG A O 1
ATOM 836 N N . ARG A 1 104 ? -4.405 -7.562 -9.480 1.00 52.16 104 ARG A N 1
ATOM 837 C CA . ARG A 1 104 ? -5.196 -8.658 -10.057 1.00 52.16 104 ARG A CA 1
ATOM 838 C C . ARG A 1 104 ? -6.186 -8.148 -11.111 1.00 52.16 104 ARG A C 1
ATOM 840 O O . ARG A 1 104 ? -6.429 -8.851 -12.087 1.00 52.16 104 ARG A O 1
ATOM 847 N N . GLU A 1 105 ? -6.659 -6.905 -10.994 1.00 54.31 105 GLU A N 1
ATOM 848 C CA . GLU A 1 105 ? -7.480 -6.253 -12.027 1.00 54.31 105 GLU A CA 1
ATOM 849 C C . GLU A 1 105 ? -6.755 -6.045 -13.374 1.00 54.31 105 GLU A C 1
ATOM 851 O O . GLU A 1 105 ? -7.403 -5.930 -14.413 1.00 54.31 105 GLU A O 1
ATOM 856 N N . ASN A 1 106 ? -5.416 -6.098 -13.417 1.00 52.78 106 ASN A N 1
ATOM 857 C CA . ASN A 1 106 ? -4.664 -5.956 -14.670 1.00 52.78 106 ASN A CA 1
ATOM 858 C C . ASN A 1 106 ? -4.804 -7.164 -15.618 1.00 52.78 106 ASN A C 1
ATOM 860 O O . ASN A 1 106 ? -4.361 -7.093 -16.768 1.00 52.78 106 ASN A O 1
ATOM 864 N N . LEU A 1 107 ? -5.417 -8.265 -15.167 1.00 53.59 107 LEU A N 1
ATOM 865 C CA . LEU A 1 107 ? -5.615 -9.485 -15.958 1.00 53.59 107 LEU A CA 1
ATOM 866 C C . LEU A 1 107 ? -6.518 -9.263 -17.192 1.00 53.59 107 LEU A C 1
ATOM 868 O O . LEU A 1 107 ? -6.397 -10.006 -18.167 1.00 53.59 107 LEU A O 1
ATOM 872 N N . GLY A 1 108 ? -7.341 -8.206 -17.191 1.00 55.50 108 GLY A N 1
ATOM 873 C CA . GLY A 1 108 ? -8.183 -7.763 -18.314 1.00 55.50 108 GLY A CA 1
ATOM 874 C C . GLY A 1 108 ? -7.478 -6.874 -19.352 1.00 55.50 108 GLY A C 1
ATOM 875 O O . GLY A 1 108 ? -8.095 -5.956 -19.880 1.00 55.50 108 GLY A O 1
ATOM 876 N N . GLY A 1 109 ? -6.183 -7.088 -19.617 1.00 64.56 109 GLY A N 1
ATOM 877 C CA . GLY A 1 109 ? -5.403 -6.335 -20.619 1.00 64.56 109 GLY A CA 1
ATOM 878 C C . GLY A 1 109 ? -4.664 -5.099 -20.084 1.00 64.56 109 GLY A C 1
ATOM 879 O O . GLY A 1 109 ? -3.904 -4.467 -20.816 1.00 64.56 109 GLY A O 1
ATOM 880 N N . GLY A 1 110 ? -4.818 -4.765 -18.799 1.00 72.25 110 GLY A N 1
ATOM 881 C CA . GLY A 1 110 ? -4.065 -3.685 -18.147 1.00 72.25 110 GLY A CA 1
ATOM 882 C C . GLY A 1 110 ? -2.552 -3.933 -18.148 1.00 72.25 110 GLY A C 1
ATOM 883 O O . GLY A 1 110 ? -1.780 -3.014 -18.418 1.00 72.25 110 GLY A O 1
ATOM 884 N N . VAL A 1 111 ? -2.124 -5.189 -17.947 1.00 75.56 111 VAL A N 1
ATOM 885 C CA . VAL A 1 111 ? -0.700 -5.568 -18.052 1.00 75.56 111 VAL A CA 1
ATOM 886 C C . VAL A 1 111 ? -0.163 -5.281 -19.453 1.00 75.56 111 VAL A C 1
ATOM 888 O O . VAL A 1 111 ? 0.928 -4.740 -19.591 1.00 75.56 111 VAL A O 1
ATOM 891 N N . ASP A 1 112 ? -0.933 -5.602 -20.492 1.00 78.12 112 ASP A N 1
ATOM 892 C CA . ASP A 1 112 ? -0.478 -5.474 -21.877 1.00 78.12 112 ASP A CA 1
ATOM 893 C C . ASP A 1 112 ? -0.316 -3.994 -22.266 1.00 78.12 112 ASP A C 1
ATOM 895 O O . ASP A 1 112 ? 0.688 -3.617 -22.878 1.00 78.12 112 ASP A O 1
ATOM 899 N N . HIS A 1 113 ? -1.237 -3.130 -21.822 1.00 79.19 113 HIS A N 1
ATOM 900 C CA . HIS A 1 113 ? -1.106 -1.677 -21.968 1.00 79.19 113 HIS A CA 1
ATOM 901 C C . HIS A 1 113 ? 0.104 -1.121 -21.210 1.00 79.19 113 HIS A C 1
ATOM 903 O O . HIS A 1 113 ? 0.856 -0.320 -21.770 1.00 79.19 113 HIS A O 1
ATOM 909 N N . ALA A 1 114 ? 0.333 -1.567 -19.972 1.00 80.75 114 ALA A N 1
ATOM 910 C CA . ALA A 1 114 ? 1.502 -1.164 -19.196 1.00 80.75 114 ALA A CA 1
ATOM 911 C C . ALA A 1 114 ? 2.806 -1.583 -19.897 1.00 80.75 114 ALA A C 1
ATOM 913 O O . ALA A 1 114 ? 3.701 -0.760 -20.081 1.00 80.75 114 ALA A O 1
ATOM 914 N N . CYS A 1 115 ? 2.894 -2.823 -20.385 1.00 84.88 115 CYS A N 1
ATOM 915 C CA . CYS A 1 115 ? 4.037 -3.312 -21.158 1.00 84.88 115 CYS A CA 1
ATOM 916 C C . CYS A 1 115 ? 4.277 -2.489 -22.432 1.00 84.88 115 CYS A C 1
ATOM 918 O O . CYS A 1 115 ? 5.424 -2.167 -22.765 1.00 84.88 115 CYS A O 1
ATOM 920 N N . ALA A 1 116 ? 3.210 -2.130 -23.150 1.00 85.69 116 ALA A N 1
ATOM 921 C CA . ALA A 1 116 ? 3.301 -1.291 -24.340 1.00 85.69 116 ALA A CA 1
ATOM 922 C C . ALA A 1 116 ? 3.810 0.120 -24.002 1.00 85.69 116 ALA A C 1
ATOM 924 O O . ALA A 1 116 ? 4.700 0.626 -24.690 1.00 85.69 116 ALA A O 1
ATOM 925 N N . ALA A 1 117 ? 3.307 0.724 -22.923 1.00 85.81 117 ALA A N 1
ATOM 926 C CA . ALA A 1 117 ? 3.741 2.035 -22.451 1.00 85.81 117 ALA A CA 1
ATOM 927 C C . ALA A 1 117 ? 5.216 2.027 -22.018 1.00 85.81 117 ALA A C 1
ATOM 929 O O . ALA A 1 117 ? 5.994 2.850 -22.498 1.00 85.81 117 ALA A O 1
ATOM 930 N N . LEU A 1 118 ? 5.635 1.053 -21.203 1.00 87.50 118 LEU A N 1
ATOM 931 C CA . LEU A 1 118 ? 7.033 0.900 -20.781 1.00 87.50 118 LEU A CA 1
ATOM 932 C C . LEU A 1 118 ? 7.959 0.683 -21.984 1.00 87.50 118 LEU A C 1
ATOM 934 O O . LEU A 1 118 ? 9.000 1.325 -22.096 1.00 87.50 118 LEU A O 1
ATOM 938 N N . SER A 1 119 ? 7.539 -0.143 -22.947 1.00 88.81 119 SER A N 1
ATOM 939 C CA . SER A 1 119 ? 8.270 -0.320 -24.207 1.00 88.81 119 SER A CA 1
ATOM 940 C C . SER A 1 119 ? 8.397 0.978 -25.005 1.00 88.81 119 SER A C 1
ATOM 942 O O . SER A 1 119 ? 9.425 1.208 -25.637 1.00 88.81 119 SER A O 1
ATOM 944 N N . ALA A 1 120 ? 7.358 1.813 -25.026 1.00 87.81 120 ALA A N 1
ATOM 945 C CA . ALA A 1 120 ? 7.390 3.095 -25.719 1.00 87.81 120 ALA A CA 1
ATOM 946 C C . ALA A 1 120 ? 8.317 4.098 -25.017 1.00 87.81 120 ALA A C 1
ATOM 948 O O . ALA A 1 120 ? 9.050 4.810 -25.701 1.00 87.81 120 ALA A O 1
ATOM 949 N N . ILE A 1 121 ? 8.325 4.123 -23.681 1.00 86.56 121 ILE A N 1
ATOM 950 C CA . ILE A 1 121 ? 9.214 4.975 -22.879 1.00 86.56 121 ILE A CA 1
ATOM 951 C C . ILE A 1 121 ? 10.675 4.580 -23.113 1.00 86.56 121 ILE A C 1
ATOM 953 O O . ILE A 1 121 ? 11.471 5.439 -23.486 1.00 86.56 121 ILE A O 1
ATOM 957 N N . ALA A 1 122 ? 11.006 3.291 -22.997 1.00 88.56 122 ALA A N 1
ATOM 958 C CA . ALA A 1 122 ? 12.362 2.782 -23.222 1.00 88.56 122 ALA A CA 1
ATOM 959 C C . ALA A 1 122 ? 12.871 3.033 -24.653 1.00 88.56 122 ALA A C 1
ATOM 961 O O . ALA A 1 122 ? 14.056 3.245 -24.873 1.00 88.56 122 ALA A O 1
ATOM 962 N N . LYS A 1 123 ? 11.975 3.024 -25.650 1.00 89.31 123 LYS A N 1
ATOM 963 C CA . LYS A 1 123 ? 12.332 3.334 -27.045 1.00 89.31 123 LYS A CA 1
ATOM 964 C C . LYS A 1 123 ? 12.548 4.822 -27.308 1.00 89.31 123 LYS A C 1
ATOM 966 O O . LYS A 1 123 ? 13.296 5.157 -28.217 1.00 89.31 123 LYS A O 1
ATOM 971 N N . ARG A 1 124 ? 11.836 5.700 -26.597 1.00 89.56 124 ARG A N 1
ATOM 972 C CA . ARG A 1 124 ? 11.901 7.156 -26.807 1.00 89.56 124 ARG A CA 1
ATOM 973 C C . ARG A 1 124 ? 13.056 7.812 -26.054 1.00 89.56 124 ARG A C 1
ATOM 975 O O . ARG A 1 124 ? 13.464 8.894 -26.456 1.00 89.56 124 ARG A O 1
ATOM 982 N N . ASN A 1 125 ? 13.552 7.175 -24.996 1.00 86.88 125 ASN A N 1
ATOM 983 C CA . ASN A 1 125 ? 14.562 7.737 -24.104 1.00 86.88 125 ASN A CA 1
ATOM 984 C C . ASN A 1 125 ? 15.721 6.741 -23.968 1.00 86.88 125 ASN A C 1
ATOM 986 O O . ASN A 1 125 ? 15.625 5.766 -23.226 1.00 86.88 125 ASN A O 1
ATOM 990 N N . GLU A 1 126 ? 16.800 6.958 -24.723 1.00 85.94 126 GLU A N 1
ATOM 991 C CA . GLU A 1 126 ? 17.965 6.055 -24.732 1.00 85.94 126 GLU A CA 1
ATOM 992 C C . GLU A 1 126 ? 18.821 6.157 -23.461 1.00 85.94 126 GLU A C 1
ATOM 994 O O . GLU A 1 126 ? 19.618 5.265 -23.170 1.00 85.94 126 GLU A O 1
ATOM 999 N N . ASP A 1 127 ? 18.659 7.235 -22.699 1.00 87.44 127 ASP A N 1
ATOM 1000 C CA . ASP A 1 127 ? 19.330 7.493 -21.429 1.00 87.44 127 ASP A CA 1
ATOM 1001 C C . ASP A 1 127 ? 18.525 6.995 -20.219 1.00 87.44 127 ASP A C 1
ATOM 1003 O O . ASP A 1 127 ? 18.919 7.248 -19.084 1.00 87.44 127 ASP A O 1
ATOM 1007 N N . VAL A 1 128 ? 17.406 6.303 -20.442 1.00 85.75 128 VAL A N 1
ATOM 1008 C CA . VAL A 1 128 ? 16.562 5.741 -19.385 1.00 85.75 128 VAL A CA 1
ATOM 1009 C C . VAL A 1 128 ? 16.754 4.231 -19.320 1.00 85.75 128 VAL A C 1
ATOM 1011 O O . VAL A 1 128 ? 16.738 3.553 -20.342 1.00 85.75 128 VAL A O 1
ATOM 1014 N N . THR A 1 129 ? 16.866 3.689 -18.110 1.00 87.38 129 THR A N 1
ATOM 1015 C CA . THR A 1 129 ? 16.792 2.251 -17.838 1.00 87.38 129 THR A CA 1
ATOM 1016 C C . THR A 1 129 ? 15.544 1.959 -17.013 1.00 87.38 129 THR A C 1
ATOM 1018 O O . THR A 1 129 ? 15.377 2.478 -15.910 1.00 87.38 129 THR A O 1
ATOM 1021 N N . ILE A 1 130 ? 14.659 1.110 -17.533 1.00 86.81 130 ILE A N 1
ATOM 1022 C CA . ILE A 1 130 ? 13.464 0.657 -16.817 1.00 86.81 130 ILE A CA 1
ATOM 1023 C C . ILE A 1 130 ? 13.783 -0.653 -16.101 1.00 86.81 130 ILE A C 1
ATOM 1025 O O . ILE A 1 130 ? 14.201 -1.619 -16.731 1.00 86.81 130 ILE A O 1
ATOM 1029 N N . VAL A 1 131 ? 13.544 -0.704 -14.797 1.00 85.94 131 VAL A N 1
ATOM 1030 C CA . VAL A 1 131 ? 13.799 -1.865 -13.943 1.00 85.94 131 VAL A CA 1
ATOM 1031 C C . VAL A 1 131 ? 12.474 -2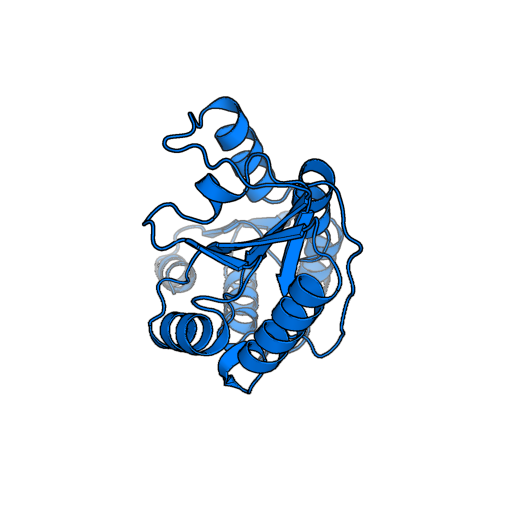.399 -13.413 1.00 85.94 131 VAL A C 1
ATOM 1033 O O . VAL A 1 131 ? 11.686 -1.654 -12.834 1.00 85.94 131 VAL A O 1
ATOM 1036 N N . ILE A 1 132 ? 12.218 -3.690 -13.614 1.00 84.31 132 ILE A N 1
ATOM 1037 C CA . ILE A 1 132 ? 10.946 -4.335 -13.266 1.00 84.31 132 ILE A CA 1
ATOM 1038 C C . ILE A 1 132 ? 11.214 -5.501 -12.312 1.00 84.31 132 ILE A C 1
ATOM 1040 O O . ILE A 1 132 ? 11.671 -6.556 -12.761 1.00 84.31 132 ILE A O 1
ATOM 1044 N N . PRO A 1 133 ? 10.923 -5.355 -11.008 1.00 78.62 133 PRO A N 1
ATOM 1045 C CA . PRO A 1 133 ? 10.883 -6.481 -10.083 1.00 78.62 133 PRO A CA 1
ATOM 1046 C C . PRO A 1 133 ? 9.763 -7.444 -10.482 1.00 78.62 133 PRO A C 1
ATOM 1048 O O . PRO A 1 133 ? 8.614 -7.025 -10.656 1.00 78.62 133 PRO A O 1
ATOM 1051 N N . LEU A 1 134 ? 10.069 -8.733 -10.644 1.00 75.62 134 LEU A N 1
ATOM 1052 C CA . LEU A 1 134 ? 9.041 -9.703 -11.019 1.00 75.62 134 LEU A CA 1
ATOM 1053 C C . LEU A 1 134 ? 8.047 -9.948 -9.888 1.00 75.62 134 LEU A C 1
ATOM 1055 O O . LEU A 1 134 ? 8.411 -10.201 -8.741 1.00 75.62 134 LEU A O 1
ATOM 1059 N N . HIS A 1 135 ? 6.764 -9.954 -10.249 1.00 71.94 135 HIS A N 1
ATOM 1060 C CA . HIS A 1 135 ? 5.719 -10.399 -9.343 1.00 71.94 135 HIS A CA 1
ATOM 1061 C C . HIS A 1 135 ? 5.864 -11.899 -9.052 1.00 71.94 135 HIS A C 1
ATOM 1063 O O . HIS A 1 135 ? 6.009 -12.674 -9.999 1.00 71.94 135 HIS A O 1
ATOM 1069 N N . PRO A 1 136 ? 5.649 -12.359 -7.806 1.00 71.12 136 PRO A N 1
ATOM 1070 C CA . PRO A 1 136 ? 5.585 -13.791 -7.493 1.00 71.12 136 PRO A CA 1
ATOM 1071 C C . PRO A 1 136 ? 4.432 -14.563 -8.164 1.00 71.12 136 PRO A C 1
ATOM 1073 O O . PRO A 1 136 ? 4.319 -15.771 -7.996 1.00 71.12 136 PRO A O 1
ATOM 1076 N N . ASN A 1 137 ? 3.527 -13.885 -8.881 1.00 73.69 137 ASN A N 1
ATOM 1077 C CA . ASN A 1 137 ? 2.346 -14.516 -9.466 1.00 73.69 137 ASN A CA 1
ATOM 1078 C C . ASN A 1 137 ? 2.719 -14.970 -10.883 1.00 73.69 137 ASN A C 1
ATOM 1080 O O . ASN A 1 137 ? 2.993 -14.093 -11.710 1.00 73.69 137 ASN A O 1
ATOM 1084 N N . PRO A 1 138 ? 2.689 -16.281 -11.188 1.00 76.38 138 PRO A N 1
ATOM 1085 C CA . PRO A 1 138 ? 3.135 -16.811 -12.476 1.00 76.38 138 PRO A CA 1
ATOM 1086 C C . PRO A 1 138 ? 2.380 -16.189 -13.658 1.00 76.38 138 PRO A C 1
ATOM 1088 O O . PRO A 1 138 ? 2.982 -15.875 -14.677 1.00 76.38 138 PRO A O 1
ATOM 1091 N N . HIS A 1 139 ? 1.088 -15.877 -13.500 1.00 75.75 139 HIS A N 1
ATOM 1092 C CA . HIS A 1 139 ? 0.297 -15.262 -14.569 1.00 75.75 139 HIS A CA 1
ATOM 1093 C C . HIS A 1 139 ? 0.772 -13.856 -14.957 1.00 75.75 139 HIS A C 1
ATOM 1095 O O . HIS A 1 139 ? 0.660 -13.469 -16.119 1.00 75.75 139 HIS A O 1
ATOM 1101 N N . ILE A 1 140 ? 1.279 -13.082 -13.994 1.00 75.25 140 ILE A N 1
ATOM 1102 C CA . ILE A 1 140 ? 1.834 -11.745 -14.242 1.00 75.25 140 ILE A CA 1
ATOM 1103 C C . ILE A 1 140 ? 3.283 -11.871 -14.710 1.00 75.25 140 ILE A C 1
ATOM 1105 O O . ILE A 1 140 ? 3.664 -11.251 -15.699 1.00 75.25 140 ILE A O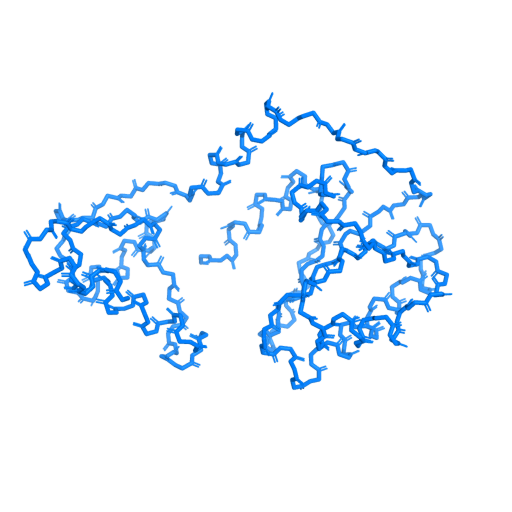 1
ATOM 1109 N N . HIS A 1 141 ? 4.063 -12.719 -14.041 1.00 80.94 141 HIS A N 1
ATOM 1110 C CA . HIS A 1 141 ? 5.445 -13.035 -14.387 1.00 80.94 141 HIS A CA 1
ATOM 1111 C C . HIS A 1 141 ? 5.596 -13.433 -15.863 1.00 80.94 141 HIS A C 1
ATOM 1113 O O . HIS A 1 141 ? 6.368 -12.808 -16.590 1.00 80.94 141 HIS A O 1
ATOM 1119 N N . ASP A 1 142 ? 4.826 -14.419 -16.327 1.00 83.44 142 ASP A N 1
ATOM 1120 C CA . ASP A 1 142 ? 4.967 -14.971 -17.678 1.00 83.44 142 ASP A CA 1
ATOM 1121 C C . ASP A 1 142 ? 4.595 -13.947 -18.753 1.00 83.44 142 ASP A C 1
ATOM 1123 O O . ASP A 1 142 ? 5.256 -13.857 -19.788 1.00 83.44 142 ASP A O 1
ATOM 1127 N N . ARG A 1 143 ? 3.581 -13.114 -18.485 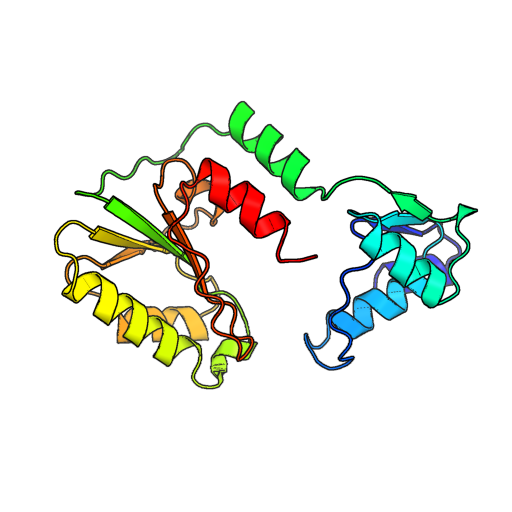1.00 82.75 143 ARG A N 1
ATOM 1128 C CA . ARG A 1 143 ? 3.199 -12.016 -19.381 1.00 82.75 143 ARG A CA 1
ATOM 1129 C C . ARG A 1 143 ? 4.270 -10.935 -19.451 1.00 82.75 143 ARG A C 1
ATOM 1131 O O . ARG A 1 143 ? 4.616 -10.507 -20.549 1.00 82.75 143 ARG A O 1
ATOM 1138 N N . LEU A 1 144 ? 4.810 -10.508 -18.307 1.00 83.88 144 LEU A N 1
ATOM 1139 C CA . LEU A 1 144 ? 5.871 -9.497 -18.265 1.00 83.88 144 LEU A CA 1
ATOM 1140 C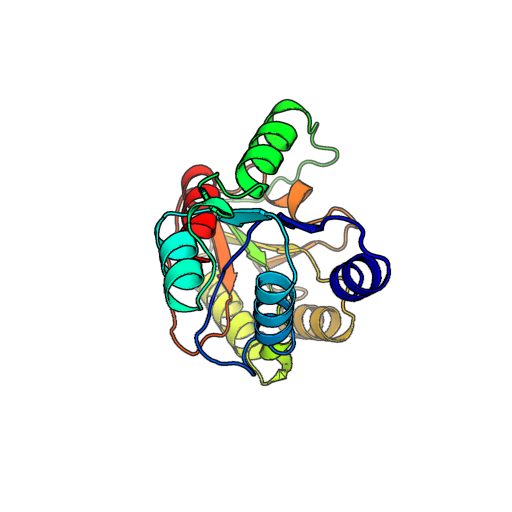 C . LEU A 1 144 ? 7.114 -9.981 -19.004 1.00 83.88 144 LEU A C 1
ATOM 1142 O O . LEU A 1 144 ? 7.657 -9.245 -19.825 1.00 83.88 144 LEU A O 1
ATOM 1146 N N . ARG A 1 145 ? 7.523 -11.233 -18.776 1.00 87.00 145 ARG A N 1
ATOM 1147 C CA . ARG A 1 145 ? 8.656 -11.819 -19.492 1.00 87.00 145 ARG A CA 1
ATOM 1148 C C . ARG A 1 145 ? 8.380 -11.941 -20.984 1.00 87.00 145 ARG A C 1
ATOM 1150 O O . ARG A 1 145 ? 9.162 -11.442 -21.782 1.00 87.00 145 ARG A O 1
ATOM 1157 N N . GLY A 1 146 ? 7.243 -12.514 -21.374 1.00 86.88 146 GLY A N 1
ATOM 1158 C CA . GLY A 1 146 ? 6.885 -12.641 -22.788 1.00 86.88 146 GLY A CA 1
ATOM 1159 C C . GLY A 1 146 ? 6.830 -11.295 -23.519 1.00 86.88 146 GLY A C 1
ATOM 1160 O O . GLY A 1 146 ? 7.208 -11.206 -24.685 1.00 86.88 146 GLY A O 1
ATOM 1161 N N . ALA A 1 147 ? 6.394 -10.233 -22.838 1.00 86.06 147 ALA A N 1
ATOM 1162 C CA . ALA A 1 147 ? 6.268 -8.915 -23.439 1.00 86.06 147 ALA A CA 1
ATOM 1163 C C . ALA A 1 147 ? 7.576 -8.114 -23.443 1.00 86.06 147 ALA A C 1
ATOM 1165 O O . ALA A 1 147 ? 7.824 -7.410 -24.424 1.00 86.06 147 ALA A O 1
ATOM 1166 N N . LEU A 1 148 ? 8.379 -8.171 -22.375 1.00 88.62 148 LEU A N 1
ATOM 1167 C CA . LEU A 1 148 ? 9.456 -7.209 -22.102 1.00 88.62 148 LEU A CA 1
ATOM 1168 C C . LEU A 1 148 ? 10.861 -7.818 -22.011 1.00 88.62 148 LEU A C 1
ATOM 1170 O O . LEU A 1 148 ? 11.827 -7.060 -22.105 1.00 88.62 148 LEU A O 1
ATOM 1174 N N . ASP A 1 149 ? 10.995 -9.138 -21.853 1.00 88.56 149 ASP A N 1
ATOM 1175 C CA . ASP A 1 149 ? 12.304 -9.789 -21.711 1.00 88.56 149 ASP A CA 1
ATOM 1176 C C . ASP A 1 149 ? 13.162 -9.579 -22.975 1.00 88.56 149 ASP A C 1
ATOM 1178 O O . ASP A 1 149 ? 12.669 -9.597 -24.106 1.00 88.56 149 ASP A O 1
ATOM 1182 N N . GLY A 1 150 ? 14.453 -9.310 -22.778 1.00 85.25 150 GLY A N 1
ATOM 1183 C CA . GLY A 1 150 ? 15.409 -9.023 -23.854 1.00 85.25 150 GLY A CA 1
ATOM 1184 C C . GLY A 1 150 ? 15.252 -7.672 -24.573 1.00 85.25 150 GLY A C 1
ATOM 1185 O O . GLY A 1 150 ? 15.987 -7.409 -25.528 1.00 85.25 150 GLY A O 1
ATOM 1186 N N . ARG A 1 151 ? 14.333 -6.787 -24.156 1.00 88.50 151 ARG A N 1
ATOM 1187 C CA . ARG A 1 151 ? 14.227 -5.438 -24.743 1.00 88.50 151 ARG A CA 1
ATOM 1188 C C . ARG A 1 151 ? 15.357 -4.533 -24.257 1.00 88.50 151 ARG A C 1
ATOM 1190 O O . ARG A 1 151 ? 15.651 -4.460 -23.070 1.00 88.50 151 ARG A O 1
ATOM 1197 N N . LYS A 1 152 ? 15.951 -3.775 -25.185 1.00 88.50 152 LYS A N 1
ATOM 1198 C CA . LYS A 1 152 ? 16.951 -2.747 -24.859 1.00 88.50 152 LYS A CA 1
ATOM 1199 C C . LYS A 1 152 ? 16.355 -1.752 -23.854 1.00 88.50 152 LYS A C 1
ATOM 1201 O O . LYS A 1 152 ? 15.195 -1.372 -24.008 1.00 88.50 152 LYS A O 1
ATOM 1206 N N . HIS A 1 153 ? 17.153 -1.329 -22.873 1.00 89.19 153 HIS A N 1
ATOM 1207 C CA . HIS A 1 153 ? 16.761 -0.372 -21.829 1.00 89.19 153 HIS A CA 1
ATOM 1208 C C . HIS A 1 153 ? 15.668 -0.864 -20.860 1.00 89.19 153 HIS A C 1
ATOM 1210 O O . HIS A 1 153 ? 15.125 -0.067 -20.096 1.00 89.19 153 HIS A O 1
ATOM 1216 N N . ILE A 1 154 ? 15.355 -2.166 -20.854 1.00 90.06 154 ILE A N 1
ATOM 1217 C CA . ILE A 1 154 ? 14.446 -2.780 -19.882 1.00 90.06 154 ILE A CA 1
ATOM 1218 C C . ILE A 1 154 ? 15.147 -3.966 -19.218 1.00 90.06 154 ILE A C 1
ATOM 1220 O O . ILE A 1 154 ? 15.565 -4.906 -19.888 1.00 90.06 154 ILE A O 1
ATOM 1224 N N . THR A 1 155 ? 15.231 -3.932 -17.892 1.00 88.50 155 THR A N 1
ATOM 1225 C CA . THR A 1 155 ? 15.810 -4.992 -17.067 1.00 88.50 155 THR A CA 1
ATOM 1226 C C . THR A 1 155 ? 14.737 -5.583 -16.168 1.00 88.50 155 THR A C 1
ATOM 1228 O O . THR A 1 155 ? 14.120 -4.883 -15.367 1.00 88.50 155 THR A O 1
ATOM 1231 N N . ILE A 1 156 ? 14.537 -6.894 -16.269 1.00 86.81 156 ILE A N 1
ATOM 1232 C CA . ILE A 1 156 ? 13.647 -7.641 -15.383 1.00 86.81 156 ILE A CA 1
ATOM 1233 C C . ILE A 1 156 ? 14.486 -8.263 -14.260 1.00 86.81 156 ILE A C 1
ATOM 1235 O O . ILE A 1 156 ? 15.423 -9.013 -14.531 1.00 86.81 156 ILE A O 1
ATOM 1239 N N . LEU A 1 157 ? 14.150 -7.974 -13.001 1.00 82.31 157 LEU A N 1
ATOM 1240 C CA . LEU A 1 157 ? 14.828 -8.546 -11.837 1.00 82.31 157 LEU A CA 1
ATOM 1241 C C . LEU A 1 157 ? 14.108 -9.814 -11.372 1.00 82.31 157 LEU A C 1
ATOM 1243 O O . LEU A 1 157 ? 12.939 -9.780 -10.989 1.00 82.31 157 LEU A O 1
ATOM 1247 N N . THR A 1 158 ? 14.828 -10.937 -11.396 1.00 70.19 158 THR A N 1
ATOM 1248 C CA . THR A 1 158 ? 14.338 -12.277 -11.021 1.00 70.19 158 THR A CA 1
ATOM 1249 C C . THR A 1 158 ? 14.693 -12.680 -9.582 1.00 70.19 158 THR A C 1
ATOM 1251 O O . THR A 1 158 ? 14.526 -13.841 -9.218 1.00 70.19 158 THR A O 1
ATOM 1254 N N . GLY A 1 159 ? 15.235 -11.765 -8.773 1.00 59.06 159 GLY A N 1
ATOM 1255 C CA . GLY A 1 159 ? 15.641 -12.039 -7.391 1.00 59.06 159 GLY A CA 1
ATOM 1256 C C . GLY A 1 159 ? 14.462 -12.072 -6.414 1.00 59.06 159 GLY A C 1
ATOM 1257 O O . GLY A 1 159 ? 13.473 -11.374 -6.601 1.00 59.06 159 GLY A O 1
ATOM 1258 N N . SER A 1 160 ? 14.592 -12.855 -5.339 1.00 46.03 160 SER A N 1
ATOM 1259 C CA . SER A 1 160 ? 13.641 -12.939 -4.215 1.00 46.03 160 SER A CA 1
ATOM 1260 C C . SER A 1 160 ? 13.624 -11.702 -3.306 1.00 46.03 160 SER A C 1
ATOM 1262 O O . SER A 1 160 ? 12.912 -11.695 -2.303 1.00 46.03 160 SER A O 1
ATOM 1264 N N . GLY A 1 161 ? 14.412 -10.678 -3.632 1.00 48.94 161 GLY A N 1
ATOM 1265 C CA . GLY A 1 161 ? 14.367 -9.387 -2.967 1.00 48.94 161 GLY A CA 1
ATOM 1266 C C . GLY A 1 161 ? 13.059 -8.691 -3.301 1.00 48.94 161 GLY A C 1
ATOM 1267 O O . GLY A 1 161 ? 12.806 -8.356 -4.458 1.00 48.94 161 GLY A O 1
ATOM 1268 N N . GLY A 1 162 ? 12.188 -8.514 -2.309 1.00 48.28 162 GLY A N 1
ATOM 1269 C CA . GLY A 1 162 ? 10.946 -7.771 -2.499 1.00 48.28 162 GLY A CA 1
ATOM 1270 C C . GLY A 1 162 ? 11.206 -6.334 -2.976 1.00 48.28 162 GLY A C 1
ATOM 1271 O O . GLY A 1 162 ? 12.331 -5.835 -2.942 1.00 48.28 162 GLY A O 1
ATOM 1272 N N . LEU A 1 163 ? 10.137 -5.623 -3.358 1.00 50.56 163 LEU A N 1
ATOM 1273 C CA . LEU A 1 163 ? 10.153 -4.194 -3.734 1.00 50.56 163 LEU A CA 1
ATOM 1274 C C . LEU A 1 163 ? 11.034 -3.317 -2.819 1.00 50.56 163 LEU A C 1
ATOM 1276 O O . LEU A 1 163 ? 11.639 -2.348 -3.271 1.00 50.56 163 LEU A O 1
ATOM 1280 N N . GLN A 1 164 ? 11.073 -3.680 -1.535 1.00 45.53 164 GLN A N 1
ATOM 1281 C CA . GLN A 1 164 ? 11.786 -3.004 -0.453 1.00 45.53 164 GLN A CA 1
ATOM 1282 C C . GLN A 1 164 ? 13.297 -2.896 -0.705 1.00 45.53 164 GLN A C 1
ATOM 1284 O O . GLN A 1 164 ? 13.904 -1.915 -0.293 1.00 45.53 164 GLN A O 1
ATOM 1289 N N . GLU A 1 165 ? 13.893 -3.853 -1.418 1.00 45.75 165 GLU A N 1
ATOM 1290 C CA . GLU A 1 165 ? 15.333 -3.870 -1.702 1.00 45.75 165 GLU A CA 1
ATOM 1291 C C . GLU A 1 165 ? 15.686 -3.133 -3.001 1.00 45.75 165 GLU A C 1
ATOM 1293 O O . GLU A 1 165 ? 16.787 -2.609 -3.133 1.00 45.75 165 GLU A O 1
ATOM 1298 N N . THR A 1 166 ? 14.754 -3.059 -3.959 1.00 49.06 166 THR A N 1
ATOM 1299 C CA . THR A 1 166 ? 15.017 -2.471 -5.288 1.00 49.06 166 THR A CA 1
ATOM 1300 C C . THR A 1 166 ? 14.759 -0.960 -5.336 1.00 49.06 166 THR A C 1
ATOM 1302 O O . THR A 1 166 ? 15.352 -0.257 -6.149 1.00 49.06 166 THR A O 1
ATOM 1305 N N . ALA A 1 167 ? 13.877 -0.430 -4.483 1.00 50.12 167 ALA A N 1
ATOM 1306 C CA . ALA A 1 167 ? 13.452 0.972 -4.560 1.00 50.12 167 ALA A CA 1
ATOM 1307 C C . ALA A 1 167 ? 14.463 1.980 -3.976 1.00 50.12 167 ALA A C 1
ATOM 1309 O O . ALA A 1 167 ? 14.364 3.176 -4.250 1.00 50.12 167 ALA A O 1
ATOM 1310 N N . VAL A 1 168 ? 15.438 1.528 -3.181 1.00 42.94 168 VAL A N 1
ATOM 1311 C CA . VAL A 1 168 ? 16.408 2.418 -2.528 1.00 42.94 168 VAL A CA 1
ATOM 1312 C C . VAL A 1 168 ? 17.473 2.852 -3.540 1.00 42.94 168 VAL A C 1
ATOM 1314 O O . VAL A 1 168 ? 18.307 2.054 -3.952 1.00 42.94 168 VAL A O 1
ATOM 1317 N N . GLY A 1 169 ? 17.444 4.127 -3.941 1.00 40.84 169 GLY A N 1
ATOM 1318 C CA . GLY A 1 169 ? 18.444 4.736 -4.835 1.00 40.84 169 GLY A CA 1
ATOM 1319 C C . GLY A 1 169 ? 17.990 4.977 -6.277 1.00 40.84 169 GLY A C 1
ATOM 1320 O O . GLY A 1 169 ? 18.782 5.445 -7.091 1.00 40.84 169 GLY A O 1
ATOM 1321 N N . CYS A 1 170 ? 16.730 4.696 -6.609 1.00 47.03 170 CYS A N 1
ATOM 1322 C CA . CYS A 1 170 ? 16.201 5.012 -7.935 1.00 47.03 170 CYS A CA 1
ATOM 1323 C C . CYS A 1 170 ? 15.833 6.498 -8.047 1.00 47.03 170 CYS A C 1
ATOM 1325 O O . CYS A 1 170 ? 15.682 7.188 -7.042 1.00 47.03 170 CYS A O 1
ATOM 1327 N N . MET A 1 171 ? 15.705 7.009 -9.271 1.00 35.94 171 MET A N 1
ATOM 1328 C CA . MET A 1 171 ? 15.364 8.418 -9.489 1.00 35.94 171 MET A CA 1
ATOM 1329 C C . MET A 1 171 ? 13.868 8.614 -9.698 1.00 35.94 171 MET A C 1
ATOM 1331 O O . MET A 1 171 ? 13.340 9.618 -9.246 1.00 35.94 171 MET A O 1
ATOM 1335 N N . PHE A 1 172 ? 13.171 7.630 -10.273 1.00 44.38 172 PHE A N 1
ATOM 1336 C CA . PHE A 1 172 ? 11.727 7.688 -10.492 1.00 44.38 172 PHE A CA 1
ATOM 1337 C C . PHE A 1 172 ? 11.054 6.342 -10.198 1.00 44.38 172 PHE A C 1
ATOM 1339 O O . PHE A 1 172 ? 11.586 5.280 -10.536 1.00 44.38 172 PHE A O 1
ATOM 1346 N N . LEU A 1 173 ? 9.863 6.384 -9.597 1.00 52.25 173 LEU A N 1
ATOM 1347 C CA . LEU A 1 173 ? 9.031 5.212 -9.318 1.00 52.25 173 LEU A CA 1
ATOM 1348 C C . LEU A 1 173 ? 7.727 5.304 -10.119 1.00 52.25 173 LEU A C 1
ATOM 1350 O O . LEU A 1 173 ? 6.946 6.236 -9.950 1.00 52.25 173 LEU A O 1
ATOM 1354 N N . PHE A 1 174 ? 7.488 4.324 -10.988 1.00 50.69 174 PHE A N 1
ATOM 1355 C CA . PHE A 1 174 ? 6.285 4.226 -11.808 1.00 50.69 174 PHE A CA 1
ATOM 1356 C C . PHE A 1 174 ? 5.386 3.106 -11.274 1.00 50.69 174 PHE A C 1
ATOM 1358 O O . PHE A 1 174 ? 5.742 1.924 -11.330 1.00 50.69 174 PHE A O 1
ATOM 1365 N N . LEU A 1 175 ? 4.199 3.458 -10.773 1.00 52.53 175 LEU A N 1
ATOM 1366 C CA . LEU A 1 175 ? 3.169 2.470 -10.449 1.00 52.53 175 LEU A CA 1
ATOM 1367 C C . LEU A 1 175 ? 2.024 2.584 -11.425 1.00 52.53 175 LEU A C 1
ATOM 1369 O O . LEU A 1 175 ? 1.392 3.627 -11.561 1.00 52.53 175 LEU A O 1
ATOM 1373 N N . CYS A 1 176 ? 1.734 1.467 -12.077 1.00 47.16 176 CYS A N 1
ATOM 1374 C CA . CYS A 1 176 ? 0.552 1.355 -12.903 1.00 47.16 176 CYS A CA 1
ATOM 1375 C C . CYS A 1 176 ? -0.611 0.852 -12.032 1.00 47.16 176 CYS A C 1
ATOM 1377 O O . CYS A 1 176 ? -0.728 -0.349 -11.774 1.00 47.16 176 CYS A O 1
ATOM 1379 N N . CYS A 1 177 ? -1.456 1.778 -11.563 1.00 39.59 177 CYS A N 1
ATOM 1380 C CA . CYS A 1 177 ? -2.797 1.475 -11.060 1.00 39.59 177 CYS A CA 1
ATOM 1381 C C . CYS A 1 177 ? -3.780 1.546 -12.234 1.00 39.59 177 CYS A C 1
ATOM 1383 O O . CYS A 1 177 ? -3.906 2.587 -12.868 1.00 39.59 177 CYS A O 1
ATOM 1385 N N . ALA A 1 178 ? -4.475 0.448 -12.533 1.00 34.00 178 ALA A N 1
ATOM 1386 C CA . ALA A 1 178 ? -5.467 0.379 -13.605 1.00 34.00 178 ALA A CA 1
ATOM 1387 C C . ALA A 1 178 ? -6.860 0.863 -13.177 1.00 34.00 178 ALA A C 1
ATOM 1389 O O . ALA A 1 178 ? -7.871 0.280 -13.566 1.00 34.00 178 ALA A O 1
ATOM 1390 N N . THR A 1 179 ? -6.944 1.952 -12.414 1.00 31.41 179 THR A N 1
ATOM 1391 C CA . THR A 1 179 ? -8.173 2.742 -12.483 1.00 31.41 179 THR A CA 1
ATOM 1392 C C . THR A 1 179 ? -8.142 3.410 -13.858 1.00 31.41 179 THR A C 1
ATOM 1394 O O . THR A 1 179 ? -7.117 3.941 -14.270 1.00 31.41 179 THR A O 1
ATOM 1397 N N . GLY A 1 180 ? -9.228 3.368 -14.631 1.00 28.81 180 GLY A N 1
ATOM 1398 C CA . GLY A 1 180 ? -9.305 3.967 -15.977 1.00 28.81 180 GLY A CA 1
ATOM 1399 C C . GLY A 1 180 ? -9.075 5.490 -16.034 1.00 28.81 180 GLY A C 1
ATOM 1400 O O . GLY A 1 180 ? -9.347 6.116 -17.054 1.00 28.81 180 GLY A O 1
ATOM 1401 N N . ARG A 1 181 ? -8.587 6.098 -14.949 1.00 27.66 181 ARG A N 1
ATOM 1402 C CA . ARG A 1 181 ? -7.956 7.408 -14.929 1.00 27.66 181 ARG A CA 1
ATOM 1403 C C . ARG A 1 181 ? -6.455 7.190 -15.020 1.00 27.66 181 ARG A C 1
ATOM 1405 O O . ARG A 1 181 ? -5.810 6.798 -14.055 1.00 27.66 181 ARG A O 1
ATOM 1412 N N . SER A 1 182 ? -5.898 7.478 -16.189 1.00 27.84 182 SER A N 1
ATOM 1413 C CA . SER A 1 182 ? -4.470 7.721 -16.330 1.00 27.84 182 SER A CA 1
ATOM 1414 C C . SER A 1 182 ? -4.096 8.947 -15.492 1.00 27.84 182 SER A C 1
ATOM 1416 O O . SER A 1 182 ? -4.021 10.059 -16.014 1.00 27.84 182 SER A O 1
ATOM 1418 N N . GLU A 1 183 ? -3.878 8.778 -14.192 1.00 29.70 183 GLU A N 1
ATOM 1419 C CA . GLU A 1 183 ? -3.047 9.727 -13.471 1.00 29.70 183 GLU A CA 1
ATOM 1420 C C . GLU A 1 183 ? -1.621 9.493 -13.961 1.00 29.70 183 GLU A C 1
ATOM 1422 O O . GLU A 1 183 ? -0.898 8.617 -13.488 1.00 29.70 183 GLU A O 1
ATOM 1427 N N . GLN A 1 184 ? -1.225 10.266 -14.976 1.00 29.73 184 GLN A N 1
ATOM 1428 C CA . GLN A 1 184 ? 0.179 10.587 -15.172 1.00 29.73 184 GLN A CA 1
ATOM 1429 C C . GLN A 1 184 ? 0.622 11.355 -13.929 1.00 29.73 184 GLN A C 1
ATOM 1431 O O . GLN A 1 184 ? 0.607 12.581 -13.903 1.00 29.73 184 GLN A O 1
ATOM 1436 N N . LYS A 1 185 ? 0.974 10.633 -12.869 1.00 34.00 185 LYS A N 1
ATOM 1437 C CA . LYS A 1 185 ? 1.810 11.221 -11.838 1.00 34.00 185 LYS A CA 1
ATOM 1438 C C . LYS A 1 185 ? 3.156 11.476 -12.489 1.00 34.00 185 LYS A C 1
ATOM 1440 O O . LYS A 1 185 ? 3.739 10.566 -13.081 1.00 34.00 185 LYS A O 1
ATOM 1445 N N . GLU A 1 186 ? 3.556 12.743 -12.485 1.00 33.19 186 GLU A N 1
ATOM 1446 C CA . GLU A 1 186 ? 4.820 13.204 -13.042 1.00 33.19 186 GLU A CA 1
ATOM 1447 C C . GLU A 1 186 ? 5.970 12.306 -12.570 1.00 33.19 186 GLU A C 1
ATOM 1449 O O . GLU A 1 186 ? 5.916 11.685 -11.507 1.00 33.19 186 GLU A O 1
ATOM 1454 N N . LEU A 1 187 ? 7.021 12.222 -13.383 1.00 39.72 187 LEU A N 1
ATOM 1455 C CA . LEU A 1 187 ? 8.293 11.652 -12.962 1.00 39.72 187 LEU A CA 1
ATOM 1456 C C . LEU A 1 187 ? 8.761 12.441 -11.724 1.00 39.72 187 LEU A C 1
ATOM 1458 O O . LEU A 1 187 ? 9.273 13.548 -11.857 1.00 39.72 187 LEU A O 1
ATOM 1462 N N . MET A 1 188 ? 8.543 11.895 -10.523 1.00 37.22 188 MET A N 1
ATOM 1463 C CA . MET A 1 188 ? 8.966 12.497 -9.255 1.00 37.22 188 MET A CA 1
ATOM 1464 C C . MET A 1 188 ? 10.195 11.773 -8.679 1.00 37.22 188 MET A C 1
ATOM 1466 O O . MET A 1 188 ? 10.218 10.536 -8.710 1.00 37.22 188 MET A O 1
ATOM 1470 N N . PRO A 1 189 ? 11.179 12.510 -8.123 1.00 40.31 189 PRO A N 1
ATOM 1471 C CA . PRO A 1 189 ? 12.319 11.944 -7.399 1.00 40.31 189 PRO A CA 1
ATOM 1472 C C . PRO A 1 189 ? 11.878 10.865 -6.404 1.00 40.31 189 PRO A C 1
ATOM 1474 O O . PRO A 1 189 ? 10.853 11.043 -5.753 1.00 40.31 189 PRO A O 1
ATOM 1477 N N . VAL A 1 190 ? 12.618 9.763 -6.220 1.00 44.09 190 VAL A N 1
ATOM 1478 C CA . VAL A 1 190 ? 12.144 8.654 -5.359 1.00 44.09 190 VAL A CA 1
ATOM 1479 C C . VAL A 1 190 ? 11.796 9.083 -3.932 1.00 44.09 190 VAL A C 1
ATOM 1481 O O . VAL A 1 190 ? 10.807 8.590 -3.389 1.00 44.09 190 VAL A O 1
ATOM 1484 N N . GLN A 1 191 ? 12.538 10.041 -3.371 1.00 38.59 191 GLN A N 1
ATOM 1485 C CA . GLN A 1 191 ? 12.244 10.641 -2.064 1.00 38.59 191 GLN A CA 1
ATOM 1486 C C . GLN A 1 191 ? 10.854 11.303 -2.029 1.00 38.59 191 GLN A C 1
ATOM 1488 O O . GLN A 1 191 ? 10.098 11.077 -1.088 1.00 38.59 191 GLN A O 1
ATOM 1493 N N . ASP A 1 192 ? 10.478 12.015 -3.092 1.00 35.44 192 ASP A N 1
ATOM 1494 C CA . ASP A 1 192 ? 9.167 12.657 -3.237 1.00 35.44 192 ASP A CA 1
ATOM 1495 C C . ASP A 1 192 ? 8.082 11.673 -3.692 1.00 35.44 192 ASP A C 1
ATOM 1497 O O . ASP A 1 192 ? 6.914 11.829 -3.350 1.00 35.44 192 ASP A O 1
ATOM 1501 N N . SER A 1 193 ? 8.450 10.623 -4.433 1.00 42.03 193 SER A N 1
ATOM 1502 C CA . SER A 1 193 ? 7.518 9.616 -4.940 1.00 42.03 193 SER A CA 1
ATOM 1503 C C . SER A 1 193 ? 7.047 8.666 -3.841 1.00 42.03 193 SER A C 1
ATOM 1505 O O . SER A 1 193 ? 5.861 8.367 -3.796 1.00 42.03 193 SER A O 1
ATOM 1507 N N . LEU A 1 194 ? 7.921 8.237 -2.918 1.00 36.56 194 LEU A N 1
ATOM 1508 C CA . LEU A 1 194 ? 7.536 7.384 -1.787 1.00 36.56 194 LEU A CA 1
ATOM 1509 C C . LEU A 1 194 ? 6.578 8.124 -0.852 1.00 36.56 194 LEU A C 1
ATOM 1511 O O . LEU A 1 194 ? 5.605 7.533 -0.394 1.00 36.56 194 LEU A O 1
ATOM 1515 N N . LEU A 1 195 ? 6.792 9.427 -0.656 1.00 31.95 195 LEU A N 1
ATOM 1516 C CA . LEU A 1 195 ? 5.850 10.302 0.036 1.00 31.95 195 LEU A CA 1
ATOM 1517 C C . LEU A 1 195 ? 4.565 10.496 -0.796 1.00 31.95 195 LEU A C 1
ATOM 1519 O O . LEU A 1 195 ? 3.473 10.236 -0.306 1.00 31.95 195 LEU A O 1
ATOM 1523 N N . GLY A 1 196 ? 4.657 10.851 -2.079 1.00 30.77 196 GLY A N 1
ATOM 1524 C CA . GLY A 1 196 ? 3.510 11.127 -2.958 1.00 30.77 196 GLY A CA 1
ATOM 1525 C C . GLY A 1 196 ? 2.629 9.915 -3.305 1.00 30.77 196 GLY A C 1
ATOM 1526 O O . GLY A 1 196 ? 1.449 10.078 -3.621 1.00 30.77 196 GLY A O 1
ATOM 1527 N N . LEU A 1 197 ? 3.162 8.694 -3.226 1.00 36.53 197 LEU A N 1
ATOM 1528 C CA . LEU A 1 197 ? 2.411 7.436 -3.315 1.00 36.53 197 LEU A CA 1
ATOM 1529 C C . LEU A 1 197 ? 1.537 7.184 -2.106 1.00 36.53 197 LEU A C 1
ATOM 1531 O O . LEU A 1 197 ? 0.501 6.539 -2.224 1.00 36.53 197 LEU A O 1
ATOM 1535 N N . MET A 1 198 ? 1.972 7.659 -0.948 1.00 33.97 198 MET A N 1
ATOM 1536 C CA . MET A 1 198 ? 1.239 7.484 0.294 1.00 33.97 198 MET A CA 1
ATOM 1537 C C . MET A 1 198 ? 0.081 8.471 0.416 1.00 33.97 198 MET A C 1
ATOM 1539 O O . MET A 1 198 ? -0.902 8.154 1.072 1.00 33.97 198 MET A O 1
ATOM 1543 N N . TRP A 1 199 ? 0.155 9.595 -0.301 1.00 26.61 199 TRP A N 1
ATOM 1544 C CA . TRP A 1 199 ? -0.912 10.594 -0.406 1.00 26.61 199 TRP A CA 1
ATOM 1545 C C . TRP A 1 199 ? -1.958 10.317 -1.503 1.00 26.61 199 TRP A C 1
ATOM 1547 O O . TRP A 1 199 ? -2.989 10.973 -1.508 1.00 26.61 199 TRP A O 1
ATOM 1557 N N . SER A 1 200 ? -1.744 9.381 -2.441 1.00 28.25 200 SER A N 1
ATOM 1558 C CA . SER A 1 200 ? -2.767 9.017 -3.459 1.00 28.25 200 SER A CA 1
ATOM 1559 C C . SER A 1 200 ? -3.460 7.686 -3.235 1.00 28.25 200 SER A C 1
ATOM 1561 O O . SER A 1 200 ? -4.092 7.156 -4.146 1.00 28.25 200 SER A O 1
ATOM 1563 N N . VAL A 1 201 ? -3.271 7.100 -2.060 1.00 30.42 201 VAL A N 1
ATOM 1564 C CA . VAL A 1 201 ? -4.114 5.995 -1.588 1.00 30.42 201 VAL A CA 1
ATOM 1565 C C . VAL A 1 201 ? -5.164 6.524 -0.596 1.00 30.42 201 VAL A C 1
ATOM 1567 O O . VAL A 1 201 ? -5.957 5.745 -0.084 1.00 30.42 201 VAL A O 1
ATOM 1570 N N . SER A 1 202 ? -5.189 7.839 -0.360 1.00 28.09 202 SER A N 1
ATOM 1571 C CA . SER A 1 202 ? -6.168 8.569 0.451 1.00 28.09 202 SER A CA 1
ATOM 1572 C C . SER A 1 202 ? -7.119 9.391 -0.401 1.00 28.09 202 SER A C 1
ATOM 1574 O O . SER A 1 202 ? -6.640 9.939 -1.421 1.00 28.09 202 SER A O 1
#

pLDDT: mean 74.37, std 21.09, range [26.61, 97.81]

Foldseek 3Di:
DVLVVCLVVVHAAEAAQQAQAPPDCVVVPPVRVVSVVSLVRHQAYAHQDPVRLVVSVVVPHDNVRYDHDHHCVVVVLVCCVVPDDQPDDDDDAAAEEEEEEEDPVCLVVVLVVVLVVVLVVCVVDVRYAYEYEADPPVSSRVSNCVRPPPDRRYHYDPDPDPPSNVLPPHQFYDYDDPPVDPPPPDRHGSVVVSVVVSVVSD